Protein AF-A0AAW9ID72-F1 (afdb_monomer_lite)

Secondary structure (DSSP, 8-state):
-HHHHHTT---EE----HHHHHHHHHHHHHHHHH-TTSPPPPHHHHHHHHHHHHHHHHHHHHHHHHHHTT----EEE---EEEE-TT-GGGTS--EEEEEEE-HHHHHHHHHTT--EEE-TTS-EEEEEB-PPEEEETTHHHHHHHHHTT-EEE-SGGG-EEEEEETTEEEEPSB---HHHHHHHHHHHTT-S------SSSS-EETTTSTT-EE--S---

InterPro domains:
  IPR001048 Aspartate/glutamate/uridylate kinase [PF00696] (1-210)
  IPR003964 Carbamate kinase [PTHR30409] (1-221)
  IPR003964 Carbamate kinase [cd04235] (1-221)
  IPR036393 Acetylglutamate kinase-like superfamily [G3DSA:3.40.1160.10] (1-221)
  IPR036393 Acetylglutamate kinase-like superfamily [SSF53633] (1-220)

Structure (mmCIF, N/CA/C/O backbone):
data_AF-A0AAW9ID72-F1
#
_entry.id   AF-A0AAW9ID72-F1
#
loop_
_atom_site.group_PDB
_atom_site.id
_atom_site.type_symbol
_atom_site.label_atom_id
_atom_site.label_alt_id
_atom_site.label_comp_id
_atom_site.label_asym_id
_atom_site.label_entity_id
_atom_site.label_seq_id
_atom_site.pdbx_PDB_ins_code
_atom_site.Cartn_x
_atom_site.Cartn_y
_atom_site.Cartn_z
_atom_site.occupancy
_atom_site.B_iso_or_equiv
_atom_site.auth_seq_id
_atom_site.auth_comp_id
_atom_site.auth_asym_id
_atom_site.auth_atom_id
_atom_site.pdbx_PDB_model_num
ATOM 1 N N . ILE A 1 1 ? -7.903 12.119 9.548 1.00 94.38 1 ILE A N 1
ATOM 2 C CA . ILE A 1 1 ? -7.705 10.713 10.012 1.00 94.38 1 ILE A CA 1
ATOM 3 C C . ILE A 1 1 ? -7.928 10.639 11.510 1.00 94.38 1 ILE A C 1
ATOM 5 O O . ILE A 1 1 ? -8.805 9.894 11.915 1.00 94.38 1 ILE A O 1
ATOM 9 N N . VAL A 1 2 ? -7.190 11.413 12.317 1.00 97.69 2 VAL A N 1
ATOM 10 C CA . VAL A 1 2 ? -7.401 11.434 13.776 1.00 97.69 2 VAL A CA 1
ATOM 11 C C . VAL A 1 2 ? -8.816 11.877 14.155 1.00 97.69 2 VAL A C 1
ATOM 13 O O . VAL A 1 2 ? -9.357 11.335 15.104 1.00 97.69 2 VAL A O 1
ATOM 16 N N . ASP A 1 3 ? -9.466 12.722 13.350 1.00 98.00 3 ASP A N 1
ATOM 17 C CA . ASP A 1 3 ? -10.879 13.080 13.555 1.00 98.00 3 ASP A CA 1
ATOM 18 C C . ASP A 1 3 ? -11.805 11.845 13.553 1.00 98.00 3 ASP A C 1
ATOM 20 O O . ASP A 1 3 ? -12.634 11.704 14.440 1.00 98.00 3 ASP A O 1
ATOM 24 N N . LEU A 1 4 ? -11.599 10.881 12.642 1.00 97.44 4 LEU A N 1
ATOM 25 C CA . LEU A 1 4 ? -12.376 9.629 12.621 1.00 97.44 4 LEU A CA 1
ATOM 26 C C . LEU A 1 4 ? -12.131 8.785 13.879 1.00 97.44 4 LEU A C 1
ATOM 28 O O . LEU A 1 4 ? -13.034 8.130 14.389 1.00 97.44 4 LEU A O 1
ATOM 32 N N . ILE A 1 5 ? -10.893 8.791 14.374 1.00 97.38 5 ILE A N 1
ATOM 33 C CA . ILE A 1 5 ? -10.521 8.062 15.591 1.00 97.38 5 ILE A CA 1
ATOM 34 C C . ILE A 1 5 ? -11.180 8.715 16.814 1.00 97.38 5 ILE A C 1
ATOM 36 O O . ILE A 1 5 ? -11.659 8.011 17.700 1.00 97.38 5 ILE A O 1
ATOM 40 N N . GLU A 1 6 ? -11.222 10.046 16.854 1.00 97.31 6 GLU A N 1
ATOM 41 C CA . GLU A 1 6 ? -11.881 10.844 17.893 1.00 97.31 6 GLU A CA 1
ATOM 42 C C . GLU A 1 6 ? -13.408 10.659 17.883 1.00 97.31 6 GLU A C 1
ATOM 44 O O . GLU A 1 6 ? -14.026 10.591 18.943 1.00 97.31 6 GLU A O 1
ATOM 49 N N . GLU A 1 7 ? -14.004 10.467 16.703 1.00 97.50 7 GLU A N 1
ATOM 50 C CA . GLU A 1 7 ? -15.414 10.088 16.519 1.00 97.50 7 GLU A CA 1
ATOM 51 C C . GLU A 1 7 ? -15.725 8.635 16.939 1.00 97.50 7 GLU A C 1
ATOM 53 O O . GLU A 1 7 ? -16.890 8.237 16.980 1.00 97.50 7 GLU A O 1
ATOM 58 N N . GLY A 1 8 ? -14.707 7.851 17.314 1.00 96.50 8 GLY A N 1
ATOM 59 C CA . GLY A 1 8 ? -14.860 6.500 17.858 1.00 96.50 8 GLY A CA 1
ATOM 60 C C . GLY A 1 8 ? -14.733 5.373 16.834 1.00 96.50 8 GLY A C 1
ATOM 61 O O . GLY A 1 8 ? -15.075 4.237 17.154 1.00 96.50 8 GLY A O 1
ATOM 62 N N . HIS A 1 9 ? -14.238 5.651 15.626 1.00 97.69 9 HIS A N 1
ATOM 63 C CA . HIS A 1 9 ? -14.008 4.623 14.613 1.00 97.69 9 HIS A CA 1
ATOM 64 C C . HIS A 1 9 ? -12.686 3.873 14.827 1.00 97.69 9 HIS A C 1
ATOM 66 O O . HIS A 1 9 ? -11.660 4.457 15.201 1.00 97.69 9 HIS A O 1
ATOM 72 N N . ASP A 1 10 ? -12.690 2.579 14.506 1.00 97.19 10 ASP A N 1
ATOM 73 C CA . ASP A 1 10 ? -11.470 1.792 14.350 1.00 97.19 10 ASP A CA 1
ATOM 74 C C . ASP A 1 10 ? -10.918 1.976 12.936 1.00 97.19 10 ASP A C 1
ATOM 76 O O . ASP A 1 10 ? -11.620 1.827 11.936 1.00 97.19 10 ASP A O 1
ATOM 80 N N . VAL A 1 11 ? -9.646 2.368 12.850 1.00 97.44 11 VAL A N 1
ATOM 81 C CA . VAL A 1 11 ? -9.042 2.839 11.601 1.00 97.44 11 VAL A CA 1
ATOM 82 C C . VAL A 1 11 ? -7.829 1.991 11.244 1.00 97.44 11 VAL A C 1
ATOM 84 O O . VAL A 1 11 ? -6.832 1.956 11.970 1.00 97.44 11 VAL A O 1
ATOM 87 N N . VAL A 1 12 ? -7.897 1.373 10.064 1.00 98.44 12 VAL A N 1
ATOM 88 C CA . VAL A 1 12 ? -6.764 0.729 9.393 1.00 98.44 12 VAL A CA 1
ATOM 89 C C . VAL A 1 12 ? -6.376 1.552 8.177 1.00 98.44 12 VAL A C 1
ATOM 91 O O . VAL A 1 12 ? -7.212 1.924 7.356 1.00 98.44 12 VAL A O 1
ATOM 94 N N . ILE A 1 13 ? -5.089 1.851 8.061 1.00 98.56 13 ILE A N 1
ATOM 95 C CA . ILE A 1 13 ? -4.542 2.752 7.055 1.00 98.56 13 ILE A CA 1
ATOM 96 C C . ILE A 1 13 ? -3.684 1.938 6.100 1.00 98.56 13 ILE A C 1
ATOM 98 O O . ILE A 1 13 ? -2.813 1.176 6.505 1.00 98.56 13 ILE A O 1
ATOM 102 N N . SER A 1 14 ? -3.891 2.155 4.809 1.00 98.06 14 SER A N 1
ATOM 103 C CA . SER A 1 14 ? -2.972 1.711 3.764 1.00 98.06 14 SER A CA 1
ATOM 104 C C . SER A 1 14 ? -2.518 2.918 2.956 1.00 98.06 14 SER A C 1
ATOM 106 O O . SER A 1 14 ? -3.136 3.983 3.015 1.00 98.06 14 SER A O 1
ATOM 108 N N . HIS A 1 15 ? -1.421 2.786 2.218 1.00 97.94 15 HIS A N 1
ATOM 109 C CA . HIS A 1 15 ? -0.874 3.897 1.447 1.00 97.94 15 HIS A CA 1
ATOM 110 C C . HIS A 1 15 ? -0.255 3.422 0.132 1.00 97.94 15 HIS A C 1
ATOM 112 O O . HIS A 1 15 ? 0.125 2.263 -0.026 1.00 97.94 15 HIS A O 1
ATOM 118 N N . GLY A 1 16 ? -0.113 4.340 -0.825 1.00 95.25 16 GLY A N 1
ATOM 119 C CA . GLY A 1 16 ? 0.687 4.115 -2.030 1.00 95.25 16 GLY A CA 1
ATOM 120 C C . GLY A 1 16 ? 2.180 4.339 -1.776 1.00 95.25 16 GLY A C 1
ATOM 121 O O . GLY A 1 16 ? 2.567 4.903 -0.757 1.00 95.25 16 GLY A O 1
ATOM 122 N N . ASN A 1 17 ? 3.026 3.919 -2.714 1.00 95.25 17 ASN A N 1
ATOM 123 C CA . ASN A 1 17 ? 4.483 4.090 -2.624 1.00 95.25 17 ASN A CA 1
ATOM 124 C C . ASN A 1 17 ? 5.149 4.462 -3.963 1.00 95.25 17 ASN A C 1
ATOM 126 O O . ASN A 1 17 ? 6.365 4.376 -4.068 1.00 95.25 17 ASN A O 1
ATOM 130 N N . GLY A 1 18 ? 4.386 4.814 -5.006 1.00 89.12 18 GLY A N 1
ATOM 131 C CA . GLY A 1 18 ? 4.885 4.897 -6.390 1.00 89.12 18 GLY A CA 1
ATOM 132 C C . GLY A 1 18 ? 6.171 5.725 -6.577 1.00 89.12 18 GLY A C 1
ATOM 133 O O . GLY A 1 18 ? 7.128 5.212 -7.167 1.00 89.12 18 GLY A O 1
ATOM 134 N N . PRO A 1 19 ? 6.231 6.976 -6.081 1.00 89.25 19 PRO A N 1
ATOM 135 C CA . PRO A 1 19 ? 7.461 7.769 -6.094 1.00 89.25 19 PRO A CA 1
ATOM 136 C C . PRO A 1 19 ? 8.577 7.166 -5.226 1.00 89.25 19 PRO A C 1
ATOM 138 O O . PRO A 1 19 ? 9.713 7.039 -5.681 1.00 89.25 19 PRO A O 1
ATOM 141 N N . GLN A 1 20 ? 8.251 6.739 -4.002 1.00 93.56 20 GLN A N 1
ATOM 142 C CA . GLN A 1 20 ? 9.210 6.238 -3.014 1.00 93.56 20 GLN A CA 1
ATOM 143 C C . GLN A 1 20 ? 9.889 4.943 -3.472 1.00 93.56 20 GLN A C 1
ATOM 145 O O . GLN A 1 20 ? 11.112 4.836 -3.428 1.00 93.56 20 GLN A O 1
ATOM 150 N N . VAL A 1 21 ? 9.115 3.970 -3.962 1.00 92.69 21 VAL A N 1
ATOM 151 C CA . VAL A 1 21 ? 9.635 2.682 -4.439 1.00 92.69 21 VAL A CA 1
ATOM 152 C C . VAL A 1 21 ? 10.490 2.850 -5.687 1.00 92.69 21 VAL A C 1
ATOM 154 O O . VAL A 1 21 ? 11.506 2.177 -5.826 1.00 92.69 21 VAL A O 1
ATOM 157 N N . GLY A 1 22 ? 10.140 3.790 -6.569 1.00 89.31 22 GLY A N 1
ATOM 158 C CA . GLY A 1 22 ? 10.958 4.082 -7.741 1.00 89.31 22 GLY A CA 1
ATOM 159 C C . GLY A 1 22 ? 12.284 4.755 -7.388 1.00 89.31 22 GLY A C 1
ATOM 160 O O . GLY A 1 22 ? 13.305 4.396 -7.966 1.00 89.31 22 GLY A O 1
ATOM 161 N N . MET A 1 23 ? 12.294 5.667 -6.409 1.00 91.38 23 MET A N 1
ATOM 162 C CA . MET A 1 23 ? 13.532 6.248 -5.875 1.00 91.38 23 MET A CA 1
ATOM 163 C C . MET A 1 23 ? 14.432 5.170 -5.254 1.00 91.38 23 MET A C 1
ATOM 165 O O . MET A 1 23 ? 15.621 5.115 -5.565 1.00 91.38 23 MET A O 1
ATOM 169 N N . ILE A 1 24 ? 13.866 4.292 -4.417 1.00 94.44 24 ILE A N 1
ATOM 170 C CA . ILE A 1 24 ? 14.597 3.179 -3.793 1.00 94.44 24 ILE A CA 1
ATOM 171 C C . ILE A 1 24 ? 15.175 2.258 -4.868 1.00 94.44 24 ILE A C 1
ATOM 173 O O . ILE A 1 24 ? 16.364 1.952 -4.841 1.00 94.44 24 ILE A O 1
ATOM 177 N N . ASN A 1 25 ? 14.362 1.857 -5.847 1.00 90.69 25 ASN A N 1
ATOM 178 C CA . ASN A 1 25 ? 14.810 0.959 -6.901 1.00 90.69 25 ASN A CA 1
ATOM 179 C C . ASN A 1 25 ? 15.928 1.582 -7.752 1.00 90.69 25 ASN A C 1
ATOM 181 O O . ASN A 1 25 ? 16.934 0.924 -7.998 1.00 90.69 25 ASN A O 1
ATOM 185 N N . LEU A 1 26 ? 15.821 2.867 -8.107 1.00 87.56 26 LEU A N 1
ATOM 186 C CA . LEU A 1 26 ? 16.882 3.579 -8.825 1.00 87.56 26 LEU A CA 1
ATOM 187 C C . LEU A 1 26 ? 18.195 3.620 -8.025 1.00 87.56 26 LEU A C 1
ATOM 189 O O . LEU A 1 26 ? 19.269 3.409 -8.590 1.00 87.56 26 LEU A O 1
ATOM 193 N N . ALA A 1 27 ? 18.119 3.867 -6.714 1.00 91.88 27 ALA A N 1
ATOM 194 C CA . ALA A 1 27 ? 19.290 3.884 -5.842 1.00 91.88 27 ALA A CA 1
ATOM 195 C C . ALA A 1 27 ? 19.960 2.501 -5.745 1.00 91.88 27 ALA A C 1
ATOM 197 O O . ALA A 1 27 ? 21.186 2.403 -5.833 1.00 91.88 27 ALA A O 1
ATOM 198 N N . MET A 1 28 ? 19.172 1.428 -5.628 1.00 91.94 28 MET A N 1
ATOM 199 C CA . MET A 1 28 ? 19.691 0.054 -5.588 1.00 91.94 28 MET A CA 1
ATOM 200 C C . MET A 1 28 ? 20.301 -0.374 -6.930 1.00 91.94 28 MET A C 1
ATOM 202 O O . MET A 1 28 ? 21.369 -0.993 -6.965 1.00 91.94 28 MET A O 1
ATOM 206 N N . ASP A 1 29 ? 19.692 0.023 -8.047 1.00 86.06 29 ASP A N 1
ATOM 207 C CA . ASP A 1 29 ? 20.243 -0.209 -9.383 1.00 86.06 29 ASP A CA 1
ATOM 208 C C . ASP A 1 29 ? 21.575 0.538 -9.582 1.00 86.06 29 ASP A C 1
ATOM 210 O O . ASP A 1 29 ? 22.517 0.002 -10.167 1.00 86.06 29 ASP A O 1
ATOM 214 N N . ALA A 1 30 ? 21.695 1.771 -9.080 1.00 87.81 30 ALA A N 1
ATOM 215 C CA . ALA A 1 30 ? 22.943 2.533 -9.135 1.00 87.81 30 ALA A CA 1
ATOM 216 C C . ALA A 1 30 ? 24.049 1.904 -8.265 1.00 87.81 30 ALA A C 1
ATOM 218 O O . ALA A 1 30 ? 25.206 1.812 -8.691 1.00 87.81 30 ALA A O 1
ATOM 219 N N . LEU A 1 31 ? 23.700 1.411 -7.072 1.00 90.75 31 LEU A N 1
ATOM 220 C CA . LEU A 1 31 ? 24.637 0.731 -6.175 1.00 90.75 31 LEU A CA 1
ATOM 221 C C . LEU A 1 31 ? 25.218 -0.533 -6.821 1.00 90.75 31 LEU A C 1
ATOM 223 O O . LEU A 1 31 ? 26.430 -0.731 -6.826 1.00 90.75 31 LEU A O 1
ATOM 227 N N . THR A 1 32 ? 24.371 -1.368 -7.414 1.00 87.62 32 THR A N 1
ATOM 228 C CA . THR A 1 32 ? 24.794 -2.645 -8.015 1.00 87.62 32 THR A CA 1
ATOM 229 C C . THR A 1 32 ? 25.613 -2.457 -9.293 1.00 87.62 32 THR A C 1
ATOM 231 O O . THR A 1 32 ? 26.541 -3.223 -9.553 1.00 87.62 32 THR A O 1
ATOM 234 N N . LYS A 1 33 ? 25.350 -1.387 -10.056 1.00 84.19 33 LYS A N 1
ATOM 235 C CA . LYS A 1 33 ? 26.175 -0.985 -11.210 1.00 84.19 33 LYS A CA 1
ATOM 236 C C . LYS A 1 33 ? 27.546 -0.447 -10.807 1.00 84.19 33 LYS A C 1
ATOM 238 O O . LYS A 1 33 ? 28.519 -0.689 -11.512 1.00 84.19 33 LYS A O 1
ATOM 243 N N . SER A 1 34 ? 27.624 0.293 -9.702 1.00 90.19 34 SER A N 1
ATOM 244 C CA . SER A 1 34 ? 28.879 0.893 -9.221 1.00 90.19 34 SER A CA 1
ATOM 245 C C . SER A 1 34 ? 29.730 -0.061 -8.380 1.00 90.19 34 SER A C 1
ATOM 247 O O . SER A 1 34 ? 30.937 0.142 -8.262 1.00 90.19 34 SER A O 1
ATOM 249 N N . ASN A 1 35 ? 29.132 -1.108 -7.806 1.00 91.25 35 ASN A N 1
ATOM 250 C CA . ASN A 1 35 ? 29.834 -2.074 -6.976 1.00 91.25 35 ASN A CA 1
ATOM 251 C C . ASN A 1 35 ? 29.309 -3.502 -7.186 1.00 91.25 35 ASN A C 1
ATOM 253 O O . ASN A 1 35 ? 28.333 -3.930 -6.569 1.00 91.25 35 ASN A O 1
ATOM 257 N N . HIS A 1 36 ? 30.045 -4.271 -7.992 1.00 87.94 36 HIS A N 1
ATOM 258 C CA . HIS A 1 36 ? 29.723 -5.655 -8.363 1.00 87.94 36 HIS A CA 1
ATOM 259 C C . HIS A 1 36 ? 29.718 -6.661 -7.200 1.00 87.94 36 HIS A C 1
ATOM 261 O O . HIS A 1 36 ? 29.374 -7.823 -7.403 1.00 87.94 36 HIS A O 1
ATOM 267 N N . LYS A 1 37 ? 30.093 -6.250 -5.980 1.00 94.38 37 LYS A N 1
ATOM 268 C CA . LYS A 1 37 ? 29.921 -7.081 -4.780 1.00 94.38 37 LYS A CA 1
ATOM 269 C C . LYS A 1 37 ? 28.442 -7.273 -4.424 1.00 94.38 37 LYS A C 1
ATOM 271 O O . LYS A 1 37 ? 28.098 -8.270 -3.793 1.00 94.38 37 LYS A O 1
ATOM 276 N N . TYR A 1 38 ? 27.582 -6.322 -4.784 1.00 90.44 38 TYR A N 1
ATOM 277 C CA . TYR A 1 38 ? 26.157 -6.373 -4.476 1.00 90.44 38 TYR A CA 1
ATOM 278 C C . TYR A 1 38 ? 25.363 -6.975 -5.636 1.00 90.44 38 TYR A C 1
ATOM 280 O O . TYR A 1 38 ? 25.608 -6.671 -6.801 1.00 90.44 38 TYR A O 1
ATOM 288 N N . SER A 1 39 ? 24.393 -7.826 -5.301 1.00 88.50 39 SER A N 1
ATOM 289 C CA . SER A 1 39 ? 23.428 -8.370 -6.263 1.00 88.50 39 SER A CA 1
ATOM 290 C C . SER A 1 39 ? 22.253 -7.413 -6.458 1.00 88.50 39 SER A C 1
ATOM 292 O O . SER A 1 39 ? 21.973 -6.596 -5.582 1.00 88.50 39 SER A O 1
ATOM 294 N N . SER A 1 40 ? 21.565 -7.526 -7.599 1.00 86.19 40 SER A N 1
ATOM 295 C CA . SER A 1 40 ? 20.333 -6.772 -7.868 1.00 86.19 40 SER A CA 1
ATOM 296 C C . SER A 1 40 ? 19.303 -7.005 -6.762 1.00 86.19 40 SER A C 1
ATOM 298 O O . SER A 1 40 ? 19.053 -8.149 -6.379 1.00 86.19 40 SER A O 1
ATOM 300 N N . ILE A 1 41 ? 18.730 -5.914 -6.254 1.00 90.62 41 ILE A N 1
ATOM 301 C CA . ILE A 1 41 ? 17.686 -5.950 -5.232 1.00 90.62 41 ILE A CA 1
ATOM 302 C C . ILE A 1 41 ? 16.331 -6.074 -5.937 1.00 90.62 41 ILE A C 1
ATOM 304 O O . ILE A 1 41 ? 15.994 -5.211 -6.754 1.00 90.62 41 ILE A O 1
ATOM 308 N N . PRO A 1 42 ? 15.541 -7.122 -5.655 1.00 90.38 42 PRO A N 1
ATOM 309 C CA . PRO A 1 42 ? 14.262 -7.328 -6.315 1.00 90.38 42 PRO A CA 1
ATOM 310 C C . PRO A 1 42 ? 13.251 -6.238 -5.940 1.00 90.38 42 PRO A C 1
ATOM 312 O O . PRO A 1 42 ? 13.301 -5.635 -4.864 1.00 90.38 42 PRO A O 1
ATOM 315 N N . MET A 1 43 ? 12.267 -6.021 -6.817 1.00 90.94 43 MET A N 1
ATOM 316 C CA . MET A 1 43 ? 11.223 -5.015 -6.590 1.00 90.94 43 MET A CA 1
ATOM 317 C C . MET A 1 43 ? 10.433 -5.274 -5.297 1.00 90.94 43 MET A C 1
ATOM 319 O O . MET A 1 43 ? 10.093 -4.327 -4.596 1.00 90.94 43 MET A O 1
ATOM 323 N N . SER A 1 44 ? 10.207 -6.537 -4.922 1.00 94.19 44 SER A N 1
ATOM 324 C CA . SER A 1 44 ? 9.550 -6.902 -3.658 1.00 94.19 44 SER A CA 1
ATOM 325 C C . SER A 1 44 ? 10.285 -6.362 -2.425 1.00 94.19 44 SER A C 1
ATOM 327 O O . SER A 1 44 ? 9.648 -5.883 -1.489 1.00 94.19 44 SER A O 1
ATOM 329 N N . GLU A 1 45 ? 11.619 -6.378 -2.427 1.00 95.62 45 GLU A N 1
ATOM 330 C CA . GLU A 1 45 ? 12.420 -5.804 -1.339 1.00 95.62 45 GLU A CA 1
ATOM 331 C C . GLU A 1 45 ? 12.366 -4.273 -1.353 1.00 95.62 45 GLU A C 1
ATOM 333 O O . GLU A 1 45 ? 12.261 -3.653 -0.297 1.00 95.62 45 GLU A O 1
ATOM 338 N N . CYS A 1 46 ? 12.339 -3.650 -2.535 1.00 95.56 46 CYS A N 1
ATOM 339 C CA . CYS A 1 46 ? 12.125 -2.205 -2.650 1.00 95.56 46 CYS A CA 1
ATOM 340 C C . CYS A 1 46 ? 10.754 -1.795 -2.078 1.00 95.56 46 CYS A C 1
ATOM 342 O O . CYS A 1 46 ? 10.644 -0.775 -1.393 1.00 95.56 46 CYS A O 1
ATOM 344 N N . VAL A 1 47 ? 9.710 -2.602 -2.313 1.00 96.88 47 VAL A N 1
ATOM 345 C CA . VAL A 1 47 ? 8.387 -2.409 -1.702 1.00 96.88 47 VAL A CA 1
ATOM 346 C C . VAL A 1 47 ? 8.484 -2.536 -0.181 1.00 96.88 47 VAL A C 1
ATOM 348 O O . VAL A 1 47 ? 8.008 -1.638 0.512 1.00 96.88 47 VAL A O 1
ATOM 351 N N . ALA A 1 48 ? 9.163 -3.561 0.342 1.00 98.12 48 ALA A N 1
ATOM 352 C CA . ALA A 1 48 ? 9.364 -3.737 1.783 1.00 98.12 48 ALA A CA 1
ATOM 353 C C . ALA A 1 48 ? 10.054 -2.523 2.430 1.00 98.12 48 ALA A C 1
ATOM 355 O O . ALA A 1 48 ? 9.581 -1.994 3.435 1.00 98.12 48 ALA A O 1
ATOM 356 N N . MET A 1 49 ? 11.121 -2.011 1.809 1.00 98.06 49 MET A N 1
ATOM 357 C CA . MET A 1 49 ? 11.805 -0.794 2.259 1.00 98.06 49 MET A CA 1
ATOM 358 C C . MET A 1 49 ? 10.864 0.418 2.255 1.00 98.06 49 MET A C 1
ATOM 360 O O . MET A 1 49 ? 10.861 1.207 3.199 1.00 98.06 49 MET A O 1
ATOM 364 N N . SER A 1 50 ? 10.029 0.556 1.220 1.00 97.81 50 SER A N 1
ATOM 365 C CA . SER A 1 50 ? 9.080 1.669 1.118 1.00 97.81 50 SER A CA 1
ATOM 366 C C . SER A 1 50 ? 7.958 1.620 2.164 1.00 97.81 50 SER A C 1
ATOM 368 O O . SER A 1 50 ? 7.447 2.676 2.535 1.00 97.81 50 SER A O 1
ATOM 370 N N . GLN A 1 51 ? 7.601 0.431 2.668 1.00 98.56 51 GLN A N 1
ATOM 371 C CA . GLN A 1 51 ? 6.668 0.293 3.793 1.00 98.56 51 GLN A CA 1
ATOM 372 C C . GLN A 1 51 ? 7.276 0.845 5.077 1.00 98.56 51 GLN A C 1
ATOM 374 O O . GLN A 1 51 ? 6.623 1.612 5.772 1.00 98.56 51 GLN A O 1
ATOM 379 N N . GLY A 1 52 ? 8.539 0.511 5.360 1.00 98.38 52 GLY A N 1
ATOM 380 C CA . GLY A 1 52 ? 9.255 1.074 6.504 1.00 98.38 52 GLY A CA 1
ATOM 381 C C . GLY A 1 52 ? 9.412 2.590 6.396 1.00 98.38 52 GLY A C 1
ATOM 382 O O . GLY A 1 52 ? 9.180 3.298 7.368 1.00 98.38 52 GLY A O 1
ATOM 383 N N . TYR A 1 53 ? 9.740 3.089 5.201 1.00 97.25 53 TYR A N 1
ATOM 384 C CA . TYR A 1 53 ? 9.877 4.522 4.943 1.00 97.25 53 TYR A CA 1
ATOM 385 C C . TYR A 1 53 ? 8.562 5.282 5.188 1.00 97.25 53 TYR A C 1
ATOM 387 O O . TYR A 1 53 ? 8.490 6.113 6.088 1.00 97.25 53 TYR A O 1
ATOM 395 N N . VAL A 1 54 ? 7.512 5.000 4.415 1.00 98.12 54 VAL A N 1
ATOM 396 C CA . VAL A 1 54 ? 6.259 5.767 4.516 1.00 98.12 54 VA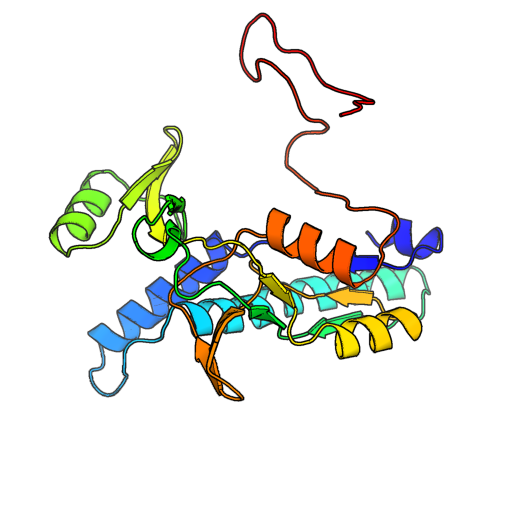L A CA 1
ATOM 397 C C . VAL A 1 54 ? 5.518 5.452 5.816 1.00 98.12 54 VAL A C 1
ATOM 399 O O . VAL A 1 54 ? 4.912 6.338 6.413 1.00 98.12 54 VAL A O 1
ATOM 402 N N . GLY A 1 55 ? 5.585 4.204 6.279 1.00 98.44 55 GLY A N 1
ATOM 403 C CA . GLY A 1 55 ? 4.986 3.792 7.541 1.00 98.44 55 GLY A CA 1
ATOM 404 C C . GLY A 1 55 ? 5.591 4.516 8.738 1.00 98.44 55 GLY A C 1
ATOM 405 O O . GLY A 1 55 ? 4.842 4.957 9.600 1.00 98.44 55 GLY A O 1
ATOM 406 N N . TYR A 1 56 ? 6.910 4.741 8.763 1.00 98.38 56 TYR A N 1
ATOM 407 C CA . TYR A 1 56 ? 7.555 5.563 9.792 1.00 98.38 56 TYR A CA 1
ATOM 408 C C . TYR A 1 56 ? 6.994 6.993 9.829 1.00 98.38 56 TYR A C 1
ATOM 410 O O . TYR A 1 56 ? 6.590 7.458 10.897 1.00 98.38 56 TYR A O 1
ATOM 418 N N . ASP A 1 57 ? 6.916 7.663 8.675 1.00 98.12 57 ASP A N 1
ATOM 419 C CA . ASP A 1 57 ? 6.415 9.041 8.592 1.00 98.12 57 ASP A CA 1
ATOM 420 C C . ASP A 1 57 ? 4.951 9.130 9.053 1.00 98.12 57 ASP A C 1
ATOM 422 O O . ASP A 1 57 ? 4.599 9.980 9.874 1.00 98.12 57 ASP A O 1
ATOM 426 N N . LEU A 1 58 ? 4.101 8.211 8.578 1.00 98.25 58 LEU A N 1
ATOM 427 C CA . LEU A 1 58 ? 2.690 8.148 8.967 1.00 98.25 58 LEU A CA 1
ATOM 428 C C . LEU A 1 58 ? 2.518 7.823 10.452 1.00 98.25 58 LEU A C 1
ATOM 430 O O . LEU A 1 58 ? 1.723 8.469 11.132 1.00 98.25 58 LEU A O 1
ATOM 434 N N . GLN A 1 59 ? 3.259 6.841 10.964 1.00 97.81 59 GLN A N 1
ATOM 435 C CA . GLN A 1 59 ? 3.181 6.421 12.360 1.00 97.81 59 GLN A CA 1
ATOM 436 C C . GLN A 1 59 ? 3.568 7.560 13.304 1.00 97.81 59 GLN A C 1
ATOM 438 O O . GLN A 1 59 ? 2.888 7.772 14.308 1.00 97.81 59 GLN A O 1
ATOM 443 N N . ASN A 1 60 ? 4.617 8.316 12.973 1.00 98.12 60 ASN A N 1
ATOM 444 C CA . ASN A 1 60 ? 5.024 9.483 13.748 1.00 98.12 60 ASN A CA 1
ATOM 445 C C . ASN A 1 60 ? 3.962 10.580 13.731 1.00 98.12 60 ASN A C 1
ATOM 447 O O . ASN A 1 60 ? 3.549 11.028 14.797 1.00 98.12 60 ASN A O 1
ATOM 451 N N . ALA A 1 61 ? 3.492 10.971 12.543 1.00 98.38 61 ALA A N 1
ATOM 452 C CA . ALA A 1 61 ? 2.518 12.049 12.398 1.00 98.38 61 ALA A CA 1
ATOM 453 C C . ALA A 1 61 ? 1.193 11.731 13.110 1.00 98.38 61 ALA A C 1
ATOM 455 O O . ALA A 1 61 ? 0.631 12.578 13.800 1.00 98.38 61 ALA A O 1
ATOM 456 N N . LEU A 1 62 ? 0.705 10.492 12.992 1.00 98.31 62 LEU A N 1
ATOM 457 C CA . LEU A 1 62 ? -0.514 10.060 13.677 1.00 98.31 62 LEU A CA 1
ATOM 458 C C . LEU A 1 62 ? -0.330 10.021 15.189 1.00 98.31 62 LEU A C 1
ATOM 460 O O . LEU A 1 62 ? -1.219 10.451 15.914 1.00 98.31 62 LEU A O 1
ATOM 464 N N . ARG A 1 63 ? 0.810 9.520 15.676 1.00 97.50 63 ARG A N 1
ATOM 465 C CA . ARG A 1 63 ? 1.084 9.475 17.115 1.00 97.50 63 ARG A CA 1
ATOM 466 C C . ARG A 1 63 ? 1.173 10.878 17.710 1.00 97.50 63 ARG A C 1
ATOM 468 O O . ARG A 1 63 ? 0.627 11.097 18.785 1.00 97.50 63 ARG A O 1
ATOM 475 N N . GLU A 1 64 ? 1.847 11.805 17.034 1.00 98.25 64 GLU A N 1
ATOM 476 C CA . GLU A 1 64 ? 1.936 13.203 17.465 1.00 98.25 64 GLU A CA 1
ATOM 477 C C . GLU A 1 64 ? 0.546 13.837 17.575 1.00 98.25 64 GLU A C 1
ATOM 479 O O . GLU A 1 64 ? 0.215 14.411 18.612 1.00 98.25 64 GLU A O 1
ATOM 484 N N . GLU A 1 65 ? -0.296 13.655 16.557 1.00 98.50 65 GLU A N 1
ATOM 485 C CA . GLU A 1 65 ? -1.642 14.227 16.534 1.00 98.50 65 GLU A CA 1
ATOM 486 C C . GLU A 1 65 ? -2.609 13.552 17.524 1.00 98.50 65 GLU A C 1
ATOM 488 O O . GLU A 1 65 ? -3.455 14.211 18.118 1.00 98.50 65 GLU A O 1
ATOM 493 N N . LEU A 1 66 ? -2.477 12.246 17.772 1.00 98.38 66 LEU A N 1
ATOM 494 C CA . LEU A 1 66 ? -3.241 11.572 18.830 1.00 98.38 66 LEU A CA 1
ATOM 495 C C . LEU A 1 66 ? -2.875 12.130 20.212 1.00 98.38 66 LEU A C 1
ATOM 497 O O . LEU A 1 66 ? -3.756 12.444 21.014 1.00 98.38 66 LEU A O 1
ATOM 501 N N . LEU A 1 67 ? -1.578 12.312 20.478 1.00 97.88 67 LEU A N 1
ATOM 502 C CA . LEU A 1 67 ? -1.099 12.860 21.746 1.00 97.88 67 LEU A CA 1
ATOM 503 C C . LEU A 1 67 ? -1.488 14.332 21.930 1.00 97.88 67 LEU A C 1
ATOM 505 O O . LEU A 1 67 ? -1.855 14.712 23.042 1.00 97.88 67 LEU A O 1
ATOM 509 N N . SER A 1 68 ? -1.462 15.149 20.870 1.00 98.19 68 SER A N 1
ATOM 510 C CA . SER A 1 68 ? -1.870 16.563 20.927 1.00 98.19 68 SER A CA 1
ATOM 511 C C . SER A 1 68 ? -3.339 16.729 21.346 1.00 98.19 68 SER A C 1
ATOM 513 O O . SER A 1 68 ? -3.691 17.715 21.998 1.00 98.19 68 SER A O 1
ATOM 515 N N . ARG A 1 69 ? -4.174 15.723 21.054 1.00 98.00 69 ARG A N 1
ATOM 516 C CA . ARG A 1 69 ? -5.592 15.645 21.434 1.00 98.00 69 ARG A CA 1
ATOM 517 C C . ARG A 1 69 ? -5.862 14.849 22.715 1.00 98.00 69 ARG A C 1
ATOM 519 O O . ARG A 1 69 ? -7.017 14.663 23.080 1.00 98.00 69 ARG A O 1
ATOM 526 N N . ASN A 1 70 ? -4.826 14.415 23.436 1.00 97.88 70 ASN A N 1
ATOM 527 C CA . ASN A 1 70 ? -4.932 13.558 24.628 1.00 97.88 70 ASN A CA 1
ATOM 528 C C . ASN A 1 70 ? -5.626 12.203 24.368 1.00 97.88 70 ASN A C 1
ATOM 530 O O . ASN A 1 70 ? -6.274 11.654 25.260 1.00 97.88 70 ASN A O 1
ATOM 534 N N . ILE A 1 71 ? -5.485 11.653 23.160 1.00 97.88 71 ILE A N 1
ATOM 535 C CA . ILE A 1 71 ? -5.996 10.330 22.794 1.00 97.88 71 ILE A CA 1
ATOM 536 C C . ILE A 1 71 ? -4.882 9.296 23.003 1.00 97.88 71 ILE A C 1
ATOM 538 O O . ILE A 1 71 ? -3.890 9.272 22.274 1.00 97.88 71 ILE A O 1
ATOM 542 N N . ASP A 1 72 ? -5.054 8.412 23.988 1.00 95.19 72 ASP A N 1
ATOM 543 C CA . ASP A 1 72 ? -4.105 7.330 24.285 1.00 95.19 72 ASP A CA 1
ATOM 544 C C . ASP A 1 72 ? -4.395 6.083 23.432 1.00 95.19 72 ASP A C 1
ATOM 546 O O . ASP A 1 72 ? -4.985 5.102 23.888 1.00 95.19 72 ASP A O 1
ATOM 550 N N . LYS A 1 73 ? -4.016 6.143 22.150 1.00 96.06 73 LYS A N 1
ATOM 551 C CA . LYS A 1 73 ? -4.019 4.995 21.230 1.00 96.06 73 LYS A CA 1
ATOM 552 C C . LYS A 1 73 ? -2.625 4.771 20.648 1.00 96.06 73 LYS A C 1
ATOM 554 O O . LYS A 1 73 ? -1.913 5.707 20.283 1.00 96.06 73 LYS A O 1
ATOM 559 N N . SER A 1 74 ? -2.234 3.503 20.531 1.00 96.44 74 SER A N 1
ATOM 560 C CA . SER A 1 74 ? -0.986 3.124 19.860 1.00 96.44 74 SER A CA 1
ATOM 561 C C . SER A 1 74 ? -1.171 3.061 18.345 1.00 96.44 74 SER A C 1
ATOM 563 O O . SER A 1 74 ? -2.248 2.716 17.859 1.00 96.44 74 SER A O 1
ATOM 565 N N . VAL A 1 75 ? -0.103 3.382 17.610 1.00 98.31 75 VAL A N 1
ATOM 566 C CA . VAL A 1 75 ? -0.042 3.299 16.146 1.00 98.31 75 VAL A CA 1
ATOM 567 C C . VAL A 1 75 ? 1.063 2.320 15.771 1.00 98.31 75 VAL A C 1
ATOM 569 O O . VAL A 1 75 ? 2.191 2.476 16.247 1.00 98.31 75 VAL A O 1
ATOM 572 N N . ALA A 1 76 ? 0.756 1.334 14.931 1.00 98.00 76 ALA A N 1
ATOM 573 C CA . ALA A 1 76 ? 1.702 0.302 14.520 1.00 98.00 76 ALA A CA 1
ATOM 574 C C . ALA A 1 76 ? 1.729 0.129 12.999 1.00 98.00 76 ALA A C 1
ATOM 576 O O . ALA A 1 76 ? 0.699 -0.096 12.367 1.00 98.00 76 ALA A O 1
ATOM 577 N N . THR A 1 77 ? 2.925 0.182 12.418 1.00 98.62 77 THR A N 1
ATOM 578 C CA . THR A 1 77 ? 3.172 -0.187 11.021 1.00 98.62 77 THR A CA 1
ATOM 579 C C . THR A 1 77 ? 3.539 -1.658 10.925 1.00 98.62 77 THR A C 1
ATOM 581 O O . THR A 1 77 ? 4.502 -2.106 11.547 1.00 98.62 77 THR A O 1
ATOM 584 N N . ILE A 1 78 ? 2.810 -2.398 10.094 1.00 98.38 78 ILE A N 1
ATOM 585 C CA . ILE A 1 78 ? 3.034 -3.820 9.850 1.00 98.38 78 ILE A CA 1
ATOM 586 C C . ILE A 1 78 ? 3.645 -4.002 8.467 1.00 98.38 78 ILE A C 1
ATOM 588 O O . ILE A 1 78 ? 3.038 -3.656 7.449 1.00 98.38 78 ILE A O 1
ATOM 592 N N . ILE A 1 79 ? 4.845 -4.588 8.426 1.00 98.44 79 ILE A N 1
ATOM 593 C CA . ILE A 1 79 ? 5.398 -5.098 7.172 1.00 98.44 79 ILE A CA 1
ATOM 594 C C . ILE A 1 79 ? 4.431 -6.162 6.660 1.00 98.44 79 ILE A C 1
ATOM 596 O O . ILE A 1 79 ? 4.203 -7.163 7.331 1.00 98.44 79 ILE A O 1
ATOM 600 N N . THR A 1 80 ? 3.842 -5.909 5.496 1.00 98.75 80 THR A N 1
ATOM 601 C CA . THR A 1 80 ? 2.729 -6.700 4.974 1.00 98.75 80 THR A CA 1
ATOM 602 C C . THR A 1 80 ? 3.095 -7.333 3.641 1.00 98.75 80 THR A C 1
ATOM 604 O O . THR A 1 80 ? 3.440 -6.625 2.686 1.00 98.75 80 THR A O 1
ATOM 607 N N . GLN A 1 81 ? 2.964 -8.652 3.566 1.00 98.69 81 GLN A N 1
ATOM 608 C CA . GLN A 1 81 ? 3.031 -9.458 2.358 1.00 98.69 81 GLN A CA 1
ATOM 609 C C . GLN A 1 81 ? 1.622 -9.730 1.831 1.00 98.69 81 GLN A C 1
ATOM 611 O O . GLN A 1 81 ? 0.671 -9.943 2.583 1.00 98.69 81 GLN A O 1
ATOM 616 N N . VAL A 1 82 ? 1.492 -9.740 0.509 1.00 98.56 82 VAL A N 1
ATOM 617 C CA . VAL A 1 82 ? 0.219 -9.956 -0.175 1.00 98.56 82 VAL A CA 1
ATOM 618 C C . VAL A 1 82 ? 0.401 -11.041 -1.218 1.00 98.56 82 VAL A C 1
ATOM 620 O O . VAL A 1 82 ? 1.259 -10.945 -2.099 1.00 98.56 82 VAL A O 1
ATOM 623 N N . GLU A 1 83 ? -0.400 -12.094 -1.090 1.00 98.06 83 GLU A N 1
ATOM 624 C CA . GLU A 1 83 ? -0.374 -13.222 -2.008 1.00 98.06 83 GLU A CA 1
ATOM 625 C C . GLU A 1 83 ? -0.907 -12.791 -3.376 1.00 98.06 83 GLU A C 1
ATOM 627 O O . GLU A 1 83 ? -1.950 -12.143 -3.479 1.00 98.06 83 GLU A O 1
ATOM 632 N N . VAL A 1 84 ? -0.204 -13.176 -4.438 1.00 97.38 84 VAL A N 1
ATOM 633 C CA . VAL A 1 84 ? -0.605 -12.939 -5.830 1.00 97.38 84 VAL A CA 1
ATOM 634 C C . VAL A 1 84 ? -0.602 -14.246 -6.615 1.00 97.38 84 VAL A C 1
ATOM 636 O O . VAL A 1 84 ? 0.081 -15.208 -6.253 1.00 97.38 84 VAL A O 1
ATOM 639 N N . ASP A 1 85 ? -1.375 -14.308 -7.704 1.00 94.62 85 ASP A N 1
ATOM 640 C 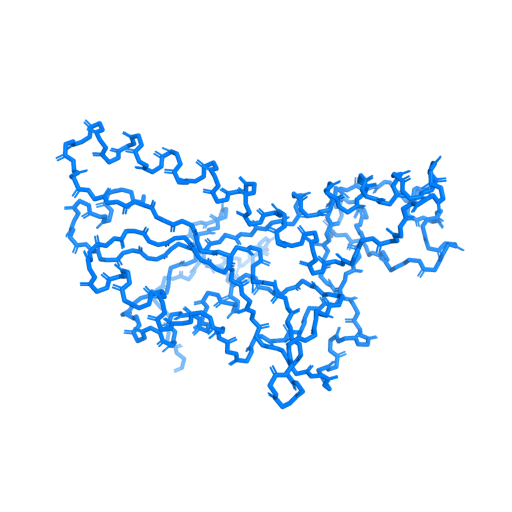CA . ASP A 1 85 ? -1.379 -15.504 -8.547 1.00 94.62 85 ASP A CA 1
ATOM 641 C C . ASP A 1 85 ? -0.097 -15.573 -9.375 1.00 94.62 85 ASP A C 1
ATOM 643 O O . ASP A 1 85 ? 0.217 -14.650 -10.125 1.00 94.62 85 ASP A O 1
ATOM 647 N N . LYS A 1 86 ? 0.621 -16.696 -9.292 1.00 90.38 86 LYS A N 1
ATOM 648 C CA . LYS A 1 86 ? 1.802 -16.940 -10.130 1.00 90.38 86 LYS A CA 1
ATOM 649 C C . LYS A 1 86 ? 1.486 -16.993 -11.628 1.00 90.38 86 LYS A C 1
ATOM 651 O O . LYS A 1 86 ? 2.395 -16.870 -12.438 1.00 90.38 86 LYS A O 1
ATOM 656 N N . ASN A 1 87 ? 0.219 -17.210 -11.985 1.00 91.81 87 ASN A N 1
ATOM 657 C CA . ASN A 1 87 ? -0.270 -17.240 -13.360 1.00 91.81 87 ASN A CA 1
ATOM 658 C C . ASN A 1 87 ? -1.058 -15.966 -13.725 1.00 91.81 87 ASN A C 1
ATOM 660 O O . ASN A 1 87 ? -1.813 -15.974 -14.701 1.00 91.81 87 ASN A O 1
ATOM 664 N N . ASP A 1 88 ? -0.963 -14.893 -12.929 1.00 91.81 88 ASP A N 1
ATOM 665 C CA . ASP A 1 88 ? -1.620 -13.629 -13.259 1.00 91.81 88 ASP A CA 1
ATOM 666 C C . ASP A 1 88 ? -1.029 -13.058 -14.557 1.00 91.81 88 ASP A C 1
ATOM 668 O O . ASP A 1 88 ? 0.173 -12.820 -14.665 1.00 91.81 88 ASP A O 1
ATOM 672 N N . LYS A 1 89 ? -1.891 -12.793 -15.543 1.00 91.06 89 LYS A N 1
ATOM 673 C CA . LYS A 1 89 ? -1.499 -12.241 -16.849 1.00 91.06 89 LYS A CA 1
ATOM 674 C C . LYS A 1 89 ? -0.803 -10.882 -16.740 1.00 91.06 89 LYS A C 1
ATOM 676 O O . LYS A 1 89 ? -0.074 -10.501 -17.650 1.00 91.06 89 LYS A O 1
ATOM 681 N N . ALA A 1 90 ? -1.026 -10.138 -15.657 1.00 90.81 90 ALA A N 1
ATOM 682 C CA . ALA A 1 90 ? -0.349 -8.870 -15.410 1.00 90.81 90 ALA A CA 1
ATOM 683 C C . ALA A 1 90 ? 1.158 -9.034 -15.145 1.00 90.81 90 ALA A C 1
ATOM 685 O O . ALA A 1 90 ? 1.888 -8.048 -15.241 1.00 90.81 90 ALA A O 1
ATOM 686 N N . LEU A 1 91 ? 1.633 -10.248 -14.830 1.00 86.75 91 LEU A N 1
ATOM 687 C CA . LEU A 1 91 ? 3.064 -10.550 -14.718 1.00 86.75 91 LEU A CA 1
ATOM 688 C C . LEU A 1 91 ? 3.770 -10.469 -16.077 1.00 86.75 91 LEU A C 1
ATOM 690 O O . LEU A 1 91 ? 4.897 -9.983 -16.142 1.00 86.75 91 LEU A O 1
ATOM 694 N N . ASP A 1 92 ? 3.079 -10.856 -17.151 1.00 86.94 92 ASP A N 1
ATOM 695 C CA . ASP A 1 92 ? 3.604 -10.823 -18.521 1.00 86.94 92 ASP A CA 1
ATOM 696 C C . ASP A 1 92 ? 3.325 -9.491 -19.241 1.00 86.94 92 ASP A C 1
ATOM 698 O O . ASP A 1 92 ? 3.887 -9.230 -20.304 1.00 86.94 92 ASP A O 1
ATOM 702 N N . ASN A 1 93 ? 2.464 -8.633 -18.680 1.00 88.31 93 ASN A N 1
ATOM 703 C CA . ASN A 1 93 ? 2.095 -7.339 -19.258 1.00 88.31 93 ASN A CA 1
ATOM 704 C C . ASN A 1 93 ? 2.199 -6.198 -18.224 1.00 88.31 93 ASN A C 1
ATOM 706 O O . ASN A 1 93 ? 1.191 -5.821 -17.616 1.00 88.31 93 ASN A O 1
ATOM 710 N N . PRO A 1 94 ? 3.406 -5.643 -18.007 1.00 87.69 94 PRO A N 1
ATOM 711 C CA . PRO A 1 94 ? 3.642 -4.532 -17.089 1.00 87.69 94 PRO A CA 1
ATOM 712 C C . PRO A 1 94 ? 2.882 -3.265 -17.489 1.00 87.69 94 PRO A C 1
ATOM 714 O O . PRO A 1 94 ? 3.081 -2.724 -18.573 1.00 87.69 94 PRO A O 1
ATOM 717 N N . THR A 1 95 ? 2.041 -2.752 -16.593 1.00 88.31 95 THR A N 1
ATOM 718 C CA . THR A 1 95 ? 1.225 -1.552 -16.853 1.00 88.31 95 THR A CA 1
ATOM 719 C C . THR A 1 95 ? 1.333 -0.490 -15.770 1.00 88.31 95 THR A C 1
ATOM 721 O O . THR A 1 95 ? 0.989 0.663 -16.021 1.00 88.31 95 THR A O 1
ATOM 724 N N . LYS A 1 96 ? 1.794 -0.835 -14.560 1.00 87.81 96 LYS A N 1
ATOM 725 C CA . LYS A 1 96 ? 1.762 0.096 -13.430 1.00 87.81 96 LYS A CA 1
ATOM 726 C C . LYS A 1 96 ? 2.984 1.008 -13.444 1.00 87.81 96 LYS A C 1
ATOM 728 O O . LYS A 1 96 ? 4.095 0.500 -13.283 1.00 87.81 96 LYS A O 1
ATOM 733 N N . PRO A 1 97 ? 2.807 2.335 -13.563 1.00 87.69 97 PRO A N 1
ATOM 734 C CA . PRO A 1 97 ? 3.927 3.257 -13.611 1.00 87.69 97 PRO A CA 1
ATOM 735 C C . PRO A 1 97 ? 4.538 3.471 -12.219 1.00 87.69 97 PRO A C 1
ATOM 737 O O . PRO A 1 97 ? 3.827 3.709 -11.234 1.00 87.69 97 PRO A O 1
ATOM 740 N N . ILE A 1 98 ? 5.869 3.447 -12.138 1.00 86.44 98 ILE A N 1
ATOM 741 C CA . ILE A 1 98 ? 6.670 3.644 -10.918 1.00 86.44 98 ILE A CA 1
ATOM 742 C C . ILE A 1 98 ? 7.760 4.704 -11.120 1.00 86.44 98 ILE A C 1
ATOM 744 O O . ILE A 1 98 ? 8.155 5.003 -12.245 1.00 86.44 98 ILE A O 1
ATOM 748 N N . GLY A 1 99 ? 8.231 5.291 -10.015 1.00 82.00 99 GLY A N 1
ATOM 749 C CA . GLY A 1 99 ? 9.286 6.308 -10.026 1.00 82.00 99 GLY A CA 1
ATOM 750 C C . GLY A 1 99 ? 8.878 7.647 -10.630 1.00 82.00 99 GLY A C 1
ATOM 751 O O . GLY A 1 99 ? 7.697 7.884 -10.903 1.00 82.00 99 GLY A O 1
ATOM 752 N N . SER A 1 100 ? 9.870 8.524 -10.771 1.00 79.50 100 SER A N 1
ATOM 753 C CA . SER A 1 100 ? 9.723 9.889 -11.282 1.00 79.50 100 SER A CA 1
ATOM 754 C C . SER A 1 100 ? 9.456 9.924 -12.786 1.00 79.50 100 SER A C 1
ATOM 756 O O . SER A 1 100 ? 9.773 8.976 -13.506 1.00 79.50 100 SER A O 1
ATOM 758 N N . PHE A 1 101 ? 8.890 11.038 -13.252 1.00 86.06 101 PHE A N 1
ATOM 759 C CA . PHE A 1 101 ? 8.780 11.328 -14.679 1.00 86.06 101 PHE A CA 1
ATOM 760 C C . PHE A 1 101 ? 10.165 11.513 -15.301 1.00 86.06 101 PHE A C 1
ATOM 762 O O . PHE A 1 101 ? 11.051 12.091 -14.673 1.00 86.06 101 PHE A O 1
ATOM 769 N N . MET A 1 102 ? 10.314 11.041 -16.535 1.00 87.62 102 MET A N 1
ATOM 770 C CA . MET A 1 102 ? 11.508 11.201 -17.362 1.00 87.62 102 MET A CA 1
ATOM 771 C C . MET A 1 102 ? 11.151 11.815 -18.718 1.00 87.62 102 MET A C 1
ATOM 773 O O . MET A 1 102 ? 9.990 11.762 -19.154 1.00 87.62 102 MET A O 1
ATOM 777 N N . THR A 1 103 ? 12.146 12.402 -19.381 1.00 91.31 103 THR A N 1
ATOM 778 C CA . THR A 1 103 ? 11.990 12.901 -20.752 1.00 91.31 103 THR A CA 1
ATOM 779 C C . THR A 1 103 ? 11.911 11.745 -21.748 1.00 91.31 103 THR A C 1
ATOM 781 O O . THR A 1 103 ? 12.181 10.586 -21.420 1.00 91.31 103 THR A O 1
ATOM 784 N N . LYS A 1 104 ? 11.542 12.048 -22.996 1.00 91.88 104 LYS A N 1
ATOM 785 C CA . LYS A 1 104 ? 11.506 11.038 -24.057 1.00 91.88 104 LYS A CA 1
ATOM 786 C C . LYS A 1 104 ? 12.897 10.459 -24.328 1.00 91.88 104 LYS A C 1
ATOM 788 O O . LYS A 1 104 ? 13.039 9.257 -24.501 1.00 91.88 104 LYS A O 1
ATOM 793 N N . GLU A 1 105 ? 13.925 11.300 -24.302 1.00 91.94 105 GLU A N 1
ATOM 794 C CA . GLU A 1 105 ? 15.311 10.899 -24.544 1.00 91.94 105 GLU A CA 1
ATOM 795 C C . GLU A 1 105 ? 15.809 9.935 -23.458 1.00 91.94 105 GLU A C 1
ATOM 797 O O . GLU A 1 105 ? 16.458 8.934 -23.756 1.00 91.94 105 GLU A O 1
ATOM 802 N N . GLU A 1 106 ? 15.473 10.201 -22.193 1.00 87.69 106 GLU A N 1
ATOM 803 C CA . GLU A 1 106 ? 15.780 9.308 -21.071 1.00 87.69 106 GLU A CA 1
ATOM 804 C C . GLU A 1 106 ? 15.022 7.977 -21.182 1.00 87.69 106 GLU A C 1
ATOM 806 O O . GLU A 1 106 ? 15.601 6.910 -20.951 1.00 87.69 106 GLU A O 1
ATOM 811 N N . ALA A 1 107 ? 13.749 8.028 -21.589 1.00 89.56 107 ALA A N 1
ATOM 812 C CA . ALA A 1 107 ? 12.931 6.846 -21.839 1.00 89.56 107 ALA A CA 1
ATOM 813 C C . ALA A 1 107 ? 13.515 5.968 -22.955 1.00 89.56 107 ALA A C 1
ATOM 815 O O . ALA A 1 107 ? 13.665 4.763 -22.758 1.00 89.56 107 ALA A O 1
ATOM 816 N N . ASP A 1 108 ? 13.916 6.557 -24.084 1.00 92.00 108 ASP A N 1
ATOM 817 C CA . ASP A 1 108 ? 14.505 5.842 -25.222 1.00 92.00 108 ASP A CA 1
ATOM 818 C C . ASP A 1 108 ? 15.795 5.103 -24.814 1.00 92.00 108 ASP A C 1
ATOM 820 O O . ASP A 1 108 ? 16.034 3.961 -25.221 1.00 92.00 108 ASP A O 1
ATOM 824 N N . VAL A 1 109 ? 16.601 5.703 -23.927 1.00 88.19 109 VAL A N 1
ATOM 825 C CA . VAL A 1 109 ? 17.787 5.052 -23.352 1.00 88.19 109 VAL A CA 1
ATOM 826 C C . VAL A 1 109 ? 17.409 3.830 -22.511 1.00 88.19 109 VAL A C 1
ATOM 828 O O . VAL A 1 109 ? 18.090 2.808 -22.603 1.00 88.19 109 VAL A O 1
ATOM 831 N N . LEU A 1 110 ? 16.359 3.894 -21.692 1.00 85.12 110 LEU A N 1
ATOM 832 C CA . LEU A 1 110 ? 15.909 2.750 -20.885 1.00 85.12 110 LEU A CA 1
ATOM 833 C C . LEU A 1 110 ? 15.266 1.650 -21.742 1.00 85.12 110 LEU A C 1
ATOM 835 O O . LEU A 1 110 ? 15.567 0.473 -21.547 1.00 85.12 110 LEU A O 1
ATOM 839 N N . ILE A 1 111 ? 14.471 2.023 -22.745 1.00 89.38 111 ILE A N 1
ATOM 840 C CA . ILE A 1 111 ? 13.874 1.086 -23.707 1.00 89.38 111 ILE A CA 1
ATOM 841 C C . ILE A 1 111 ? 14.975 0.334 -24.465 1.00 89.38 111 ILE A C 1
ATOM 843 O O . ILE A 1 111 ? 14.903 -0.885 -24.607 1.00 89.38 111 ILE A O 1
ATOM 847 N N . SER A 1 112 ? 16.053 1.020 -24.870 1.00 88.06 112 SER A N 1
ATOM 848 C CA . SER A 1 112 ? 17.209 0.377 -25.520 1.00 88.06 112 SER A CA 1
ATOM 849 C C . SER A 1 112 ? 17.916 -0.665 -24.639 1.00 88.06 112 SER A C 1
ATOM 851 O O . SER A 1 112 ? 18.598 -1.552 -25.150 1.00 88.06 112 SER A O 1
ATOM 853 N N . LYS A 1 113 ? 17.731 -0.585 -23.314 1.00 83.19 113 LYS A N 1
ATOM 854 C CA . LYS A 1 113 ? 18.248 -1.535 -22.317 1.00 83.19 113 LYS A CA 1
ATOM 855 C C . LYS A 1 113 ? 17.245 -2.646 -21.979 1.00 83.19 113 LYS A C 1
ATOM 857 O O . LYS A 1 113 ? 17.538 -3.473 -21.120 1.00 83.19 113 LYS A O 1
ATOM 862 N N . GLY A 1 114 ? 16.093 -2.678 -22.651 1.00 82.69 114 GLY A N 1
ATOM 863 C CA . GLY A 1 114 ? 15.038 -3.672 -22.456 1.00 82.69 114 GLY A CA 1
ATOM 864 C C . GLY A 1 114 ? 14.103 -3.376 -21.283 1.00 82.69 114 GLY A C 1
ATOM 865 O O . GLY A 1 114 ? 13.395 -4.276 -20.837 1.00 82.69 114 GLY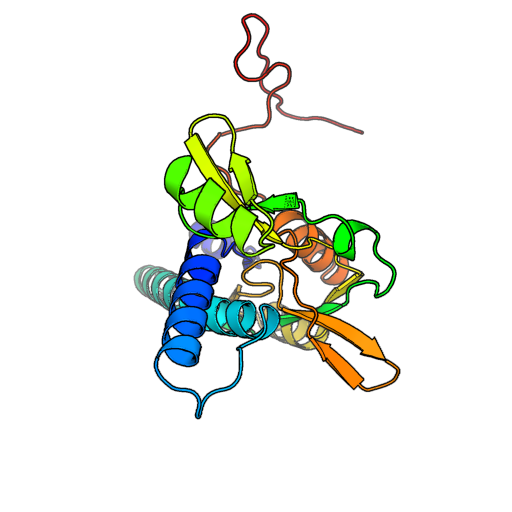 A O 1
ATOM 866 N N . GLU A 1 115 ? 14.098 -2.148 -20.758 1.00 84.56 115 GLU A N 1
ATOM 867 C CA . GLU A 1 115 ? 13.173 -1.762 -19.694 1.00 84.56 115 GLU A CA 1
ATOM 868 C C . GLU A 1 115 ? 11.811 -1.336 -20.252 1.00 84.56 115 GLU A C 1
ATOM 870 O O . GLU A 1 115 ? 11.720 -0.698 -21.302 1.00 84.56 115 GLU A O 1
ATOM 875 N N . ASN A 1 116 ? 10.740 -1.647 -19.520 1.00 87.06 116 ASN A N 1
ATOM 876 C CA . ASN A 1 116 ? 9.391 -1.252 -19.908 1.00 87.06 116 ASN A CA 1
ATOM 877 C C . ASN A 1 116 ? 9.108 0.182 -19.445 1.00 87.06 116 ASN A C 1
ATOM 879 O O . ASN A 1 116 ? 9.173 0.479 -18.250 1.00 87.06 116 ASN A O 1
ATOM 883 N N . VAL A 1 117 ? 8.764 1.062 -20.384 1.00 89.88 117 VAL A N 1
ATOM 884 C CA . VAL A 1 117 ? 8.466 2.480 -20.142 1.00 89.88 117 VAL A CA 1
ATOM 885 C C . VAL A 1 117 ? 7.198 2.862 -20.907 1.00 89.88 117 VAL A C 1
ATOM 887 O O . VAL A 1 117 ? 7.010 2.427 -22.040 1.00 89.88 117 VAL A O 1
ATOM 890 N N . VAL A 1 118 ? 6.330 3.673 -20.298 1.00 91.06 118 VAL A N 1
ATOM 891 C CA . VAL A 1 118 ? 5.104 4.195 -20.929 1.00 91.06 118 VAL A CA 1
ATOM 892 C C . VAL A 1 118 ? 4.989 5.704 -20.738 1.00 91.06 118 VAL A C 1
ATOM 894 O O . VAL A 1 118 ? 5.525 6.258 -19.775 1.00 91.06 118 VAL A O 1
ATOM 897 N N . GLU A 1 119 ? 4.268 6.368 -21.638 1.00 90.81 119 GLU A N 1
ATOM 898 C CA . GLU A 1 119 ? 3.844 7.757 -21.455 1.00 90.81 119 GLU A CA 1
ATOM 899 C C . GLU A 1 119 ? 2.680 7.823 -20.449 1.00 90.81 119 GLU A C 1
ATOM 901 O O . GLU A 1 119 ? 1.693 7.098 -20.575 1.00 90.81 119 GLU A O 1
ATOM 906 N N . ASP A 1 120 ? 2.784 8.690 -19.441 1.00 85.12 120 ASP A N 1
ATOM 907 C CA . ASP A 1 120 ? 1.794 8.840 -18.367 1.00 85.12 120 ASP A CA 1
ATOM 908 C C . ASP A 1 120 ? 1.030 10.164 -18.543 1.00 85.12 120 ASP A C 1
ATOM 910 O O . ASP A 1 120 ? 1.394 11.213 -18.002 1.00 85.12 120 ASP A O 1
ATOM 914 N N . ALA A 1 121 ? -0.037 10.094 -19.348 1.00 79.44 121 ALA A N 1
ATOM 915 C CA . ALA A 1 121 ? -1.043 11.145 -19.538 1.00 79.44 121 ALA A CA 1
ATOM 916 C C . ALA A 1 121 ? -0.468 12.536 -19.887 1.00 79.44 121 ALA A C 1
ATOM 918 O O . ALA A 1 121 ? -0.911 13.551 -19.352 1.00 79.44 121 ALA A O 1
ATOM 919 N N . GLY A 1 122 ? 0.547 12.588 -20.758 1.00 79.50 122 GLY A N 1
ATOM 920 C CA . GLY A 1 122 ? 1.172 13.840 -21.205 1.00 79.50 122 GLY A CA 1
ATOM 921 C C . GLY A 1 122 ? 2.046 14.537 -20.154 1.00 79.50 122 GLY A C 1
ATOM 922 O O . GLY A 1 122 ? 2.530 15.640 -20.394 1.00 79.50 122 GLY A O 1
ATOM 923 N N . ARG A 1 123 ? 2.278 13.910 -18.993 1.00 82.38 123 ARG A N 1
ATOM 924 C CA . ARG A 1 123 ? 3.153 14.437 -17.928 1.00 82.38 123 ARG A CA 1
ATOM 925 C C . ARG A 1 123 ? 4.614 13.999 -18.075 1.00 82.38 123 ARG A C 1
ATOM 927 O O . ARG A 1 123 ? 5.458 14.417 -17.288 1.00 82.38 123 ARG A O 1
ATOM 934 N N . GLY A 1 124 ? 4.905 13.157 -19.066 1.00 88.62 124 GLY A N 1
ATOM 935 C CA . GLY A 1 124 ? 6.216 12.563 -19.320 1.00 88.62 124 GLY A CA 1
ATOM 936 C C . GLY A 1 124 ? 6.151 11.038 -19.367 1.00 88.62 124 GLY A C 1
ATOM 937 O O . GLY A 1 124 ? 5.073 10.451 -19.481 1.00 88.62 124 GLY A O 1
ATOM 938 N N . TYR A 1 125 ? 7.311 10.397 -19.263 1.00 90.56 125 TYR A N 1
ATOM 939 C CA . TYR A 1 125 ? 7.457 8.944 -19.342 1.00 90.56 125 TYR A CA 1
ATOM 940 C C . TYR A 1 125 ? 7.775 8.355 -17.969 1.00 90.56 125 TYR A C 1
ATOM 942 O O . TYR A 1 125 ? 8.396 9.014 -17.135 1.00 90.56 125 TYR A O 1
ATOM 950 N N . ARG A 1 126 ? 7.348 7.118 -17.707 1.00 89.44 126 ARG A N 1
ATOM 951 C CA . ARG A 1 126 ? 7.626 6.401 -16.452 1.00 89.44 126 ARG A CA 1
ATOM 952 C C . ARG A 1 126 ? 7.864 4.921 -16.714 1.00 89.44 126 ARG A C 1
ATOM 954 O O . ARG A 1 126 ? 7.254 4.334 -17.605 1.00 89.44 126 ARG A O 1
ATOM 961 N N . ARG A 1 127 ? 8.735 4.310 -15.909 1.00 87.62 127 ARG A N 1
ATOM 962 C CA . ARG A 1 127 ? 8.955 2.857 -15.937 1.00 87.62 127 ARG A CA 1
ATOM 963 C C . ARG A 1 127 ? 7.684 2.152 -15.497 1.00 87.62 127 ARG A C 1
ATOM 965 O O . ARG A 1 127 ? 7.010 2.641 -14.591 1.00 87.62 127 ARG A O 1
ATOM 972 N N . VAL A 1 128 ? 7.389 1.001 -16.087 1.00 89.19 128 VAL A N 1
ATOM 973 C CA . VAL A 1 128 ? 6.256 0.168 -15.684 1.00 89.19 128 VAL A CA 1
ATOM 974 C C . VAL A 1 128 ? 6.698 -1.183 -15.158 1.00 89.19 128 VAL A C 1
ATOM 976 O O . VAL A 1 128 ? 7.665 -1.782 -15.625 1.00 89.19 128 VAL A O 1
ATOM 979 N N . VAL A 1 129 ? 5.946 -1.664 -14.178 1.00 89.38 129 VAL A N 1
ATOM 980 C CA . VAL A 1 129 ? 6.113 -2.982 -13.569 1.00 89.38 129 VAL A CA 1
ATOM 981 C C . VAL A 1 129 ? 4.806 -3.759 -13.622 1.00 89.38 129 VAL A C 1
ATOM 983 O O . VAL A 1 129 ? 3.724 -3.194 -13.825 1.00 89.38 129 VAL A O 1
ATOM 986 N N . ALA A 1 130 ? 4.919 -5.072 -13.450 1.00 92.62 130 ALA A N 1
ATOM 987 C CA . ALA A 1 130 ? 3.770 -5.943 -13.289 1.00 92.62 130 ALA A CA 1
ATOM 988 C C . ALA A 1 130 ? 2.905 -5.489 -12.105 1.00 92.62 130 ALA A C 1
ATOM 990 O O . ALA A 1 130 ? 3.422 -5.072 -11.064 1.00 92.62 130 ALA A O 1
ATOM 991 N N . SER A 1 131 ? 1.586 -5.599 -12.263 1.00 94.69 131 SER A N 1
ATOM 992 C CA . SER A 1 131 ? 0.616 -5.268 -11.215 1.00 94.69 131 SER A CA 1
ATOM 993 C C . SER A 1 131 ? -0.474 -6.333 -11.121 1.00 94.69 131 SER A C 1
ATOM 995 O O . SER A 1 131 ? -1.581 -6.143 -11.631 1.00 94.69 131 SER A O 1
ATOM 997 N N . PRO A 1 132 ? -0.142 -7.493 -10.534 1.00 95.81 132 PRO A N 1
ATOM 998 C CA . PRO A 1 132 ? -1.089 -8.579 -10.347 1.00 95.81 132 PRO A CA 1
ATOM 999 C C . PRO A 1 132 ? -2.155 -8.213 -9.314 1.00 95.81 132 PRO A C 1
ATOM 1001 O O . PRO A 1 132 ? -1.977 -7.319 -8.479 1.00 95.81 132 PRO A O 1
ATOM 1004 N N . ARG A 1 133 ? -3.279 -8.929 -9.362 1.00 96.12 133 ARG A N 1
ATOM 1005 C CA . ARG A 1 133 ? -4.362 -8.757 -8.395 1.00 96.12 133 ARG A CA 1
ATOM 1006 C C . ARG A 1 133 ? -3.991 -9.378 -7.041 1.00 96.12 133 ARG A C 1
ATOM 1008 O O . ARG A 1 133 ? -3.466 -10.493 -7.011 1.00 96.12 133 ARG A O 1
ATOM 1015 N N . PRO A 1 134 ? -4.300 -8.696 -5.924 1.00 97.50 134 PRO A N 1
ATOM 1016 C CA . PRO A 1 134 ? -4.117 -9.264 -4.594 1.00 97.50 134 PRO A CA 1
ATOM 1017 C C . PRO A 1 134 ? -5.120 -10.399 -4.366 1.00 97.50 134 PRO A C 1
ATOM 1019 O O . PRO A 1 134 ? -6.318 -10.224 -4.599 1.00 97.50 134 PRO A O 1
ATOM 1022 N N . LYS A 1 135 ? -4.637 -11.556 -3.908 1.00 97.38 135 LYS A N 1
ATOM 1023 C CA . LYS A 1 135 ? -5.470 -12.712 -3.545 1.00 97.38 135 LYS A CA 1
ATOM 1024 C C . LYS A 1 135 ? -5.833 -12.703 -2.068 1.00 97.38 135 LYS A C 1
ATOM 1026 O O . LYS A 1 135 ? -7.002 -12.896 -1.757 1.00 97.38 135 LYS A O 1
ATOM 1031 N N . SER A 1 136 ? -4.846 -12.482 -1.203 1.00 97.62 136 SER A N 1
ATOM 1032 C CA . SER A 1 136 ? -5.031 -12.448 0.249 1.00 97.62 136 SER A CA 1
ATOM 1033 C C . SER A 1 136 ? -3.894 -11.726 0.964 1.00 97.62 136 SER A C 1
ATOM 1035 O O . SER A 1 136 ? -2.795 -11.585 0.416 1.00 97.62 136 SER A O 1
ATOM 1037 N N . ILE A 1 137 ? -4.154 -11.272 2.190 1.00 98.62 137 ILE A N 1
ATOM 1038 C CA . ILE A 1 137 ? -3.152 -10.637 3.048 1.00 98.62 137 ILE A CA 1
ATOM 1039 C C . ILE A 1 137 ? -2.536 -11.698 3.966 1.00 98.62 137 ILE A C 1
ATOM 1041 O O . ILE A 1 137 ? -3.245 -12.403 4.679 1.00 98.62 137 ILE A O 1
ATOM 1045 N N . ILE A 1 138 ? -1.207 -11.831 3.965 1.00 98.44 138 ILE A N 1
ATOM 1046 C CA . ILE A 1 138 ? -0.535 -12.882 4.747 1.00 98.44 138 ILE A CA 1
ATOM 1047 C C . ILE A 1 138 ? -0.627 -12.595 6.252 1.00 98.44 138 ILE A C 1
ATOM 1049 O O . ILE A 1 138 ? -0.910 -13.496 7.036 1.00 98.44 138 ILE A O 1
ATOM 1053 N N . GLU A 1 139 ? -0.430 -11.342 6.664 1.00 98.62 139 GLU A N 1
ATOM 1054 C CA . GLU A 1 139 ? -0.443 -10.922 8.071 1.00 98.62 139 GLU A CA 1
ATOM 1055 C C . GLU A 1 139 ? -1.844 -10.534 8.591 1.00 98.62 139 GLU A C 1
ATOM 1057 O O . GLU A 1 139 ? -1.952 -9.824 9.594 1.00 98.62 139 GLU A O 1
ATOM 1062 N N . ILE A 1 140 ? -2.923 -10.991 7.941 1.00 98.62 140 ILE A N 1
ATOM 1063 C CA . ILE A 1 140 ? -4.298 -10.580 8.266 1.00 98.62 140 ILE A CA 1
ATOM 1064 C C . ILE A 1 140 ? -4.674 -10.802 9.737 1.00 98.62 140 ILE A C 1
ATOM 1066 O O . ILE A 1 140 ? -5.255 -9.918 10.361 1.00 98.62 140 ILE A O 1
ATOM 1070 N N . ASP A 1 141 ? -4.302 -11.941 10.322 1.00 98.50 141 ASP A N 1
ATOM 1071 C CA . ASP A 1 141 ? -4.666 -12.275 11.705 1.00 98.50 141 ASP A CA 1
ATOM 1072 C C . ASP A 1 141 ? -3.933 -11.395 12.727 1.00 98.50 141 ASP A C 1
ATOM 1074 O O . ASP A 1 141 ? -4.507 -11.003 13.747 1.00 98.50 141 ASP A O 1
ATOM 1078 N N . THR A 1 142 ? -2.682 -11.025 12.436 1.00 98.62 142 THR A N 1
ATOM 1079 C CA . THR A 1 142 ? -1.921 -10.059 13.239 1.00 98.62 142 THR A CA 1
ATOM 1080 C C . THR A 1 142 ? -2.560 -8.678 13.159 1.00 98.62 142 THR A C 1
ATOM 1082 O O . THR A 1 142 ? -2.742 -8.031 14.187 1.00 98.62 142 THR A O 1
ATOM 1085 N N . ILE A 1 143 ? -2.926 -8.236 11.950 1.00 98.69 143 ILE A N 1
ATOM 1086 C CA . ILE A 1 143 ? -3.590 -6.945 11.741 1.00 98.69 143 ILE A CA 1
ATOM 1087 C C . ILE A 1 143 ? -4.907 -6.913 12.520 1.00 98.69 143 ILE A C 1
ATOM 1089 O O . ILE A 1 143 ? -5.112 -5.989 13.303 1.00 98.69 143 ILE A O 1
ATOM 1093 N N . ARG A 1 144 ? -5.745 -7.949 12.385 1.00 98.50 144 ARG A N 1
ATOM 1094 C CA . ARG A 1 144 ? -7.009 -8.078 13.123 1.00 98.50 144 ARG A CA 1
ATOM 1095 C C . ARG A 1 144 ? -6.792 -8.005 14.632 1.00 98.50 144 ARG A C 1
ATOM 1097 O O . ARG A 1 144 ? -7.423 -7.195 15.292 1.00 98.50 144 ARG A O 1
ATOM 1104 N N . SER A 1 145 ? -5.826 -8.755 15.160 1.00 98.50 145 SER A N 1
ATOM 1105 C CA . SER A 1 145 ? -5.535 -8.762 16.602 1.00 98.50 145 SER A CA 1
ATOM 1106 C C . SER A 1 145 ? -5.158 -7.377 17.144 1.00 98.50 145 SER A C 1
ATOM 1108 O O . SER A 1 145 ? -5.491 -7.041 18.279 1.00 98.50 145 SER A O 1
ATOM 1110 N N . LEU A 1 146 ? -4.452 -6.564 16.352 1.00 98.19 146 LEU A N 1
ATOM 1111 C CA . LEU A 1 146 ? -4.086 -5.204 16.747 1.00 98.19 146 LEU A CA 1
ATOM 1112 C C . LEU A 1 146 ? -5.289 -4.258 16.693 1.00 98.19 146 LEU A C 1
ATOM 1114 O O . LEU A 1 146 ? -5.479 -3.482 17.632 1.00 98.19 146 LEU A O 1
ATOM 1118 N N . VAL A 1 147 ? -6.114 -4.361 15.649 1.00 97.38 147 VAL A N 1
ATOM 1119 C CA . VAL A 1 147 ? -7.360 -3.590 15.518 1.00 97.38 147 VAL A CA 1
ATOM 1120 C C . VAL A 1 147 ? -8.318 -3.908 16.664 1.00 97.38 147 VAL A C 1
ATOM 1122 O O . VAL A 1 147 ? -8.755 -2.988 17.345 1.00 97.38 147 VAL A O 1
ATOM 1125 N N . ASP A 1 148 ? -8.538 -5.189 16.969 1.00 97.06 148 ASP A N 1
ATOM 1126 C CA . ASP A 1 148 ? -9.391 -5.646 18.077 1.00 97.06 148 ASP A CA 1
ATOM 1127 C C . ASP A 1 148 ? -8.892 -5.147 19.446 1.00 97.06 148 ASP A C 1
ATOM 1129 O O . ASP A 1 148 ? -9.663 -5.000 20.394 1.00 97.06 148 ASP A O 1
ATOM 1133 N N . SER A 1 149 ? -7.590 -4.861 19.564 1.00 97.00 149 SER A N 1
ATOM 1134 C CA . SER A 1 149 ? -6.989 -4.253 20.759 1.00 97.00 149 SER A CA 1
ATOM 1135 C C . SER A 1 149 ? -7.110 -2.719 20.810 1.00 97.00 149 SER A C 1
ATOM 1137 O O . SER A 1 149 ? -6.563 -2.088 21.714 1.00 97.00 149 SER A O 1
ATOM 1139 N N . GLY A 1 150 ? -7.809 -2.111 19.847 1.00 95.56 150 GLY A N 1
ATOM 1140 C CA . GLY A 1 150 ? -8.055 -0.672 19.746 1.00 95.56 150 GLY A CA 1
ATOM 1141 C C . GLY A 1 150 ? -6.888 0.138 19.174 1.00 95.56 150 GLY A C 1
ATOM 1142 O O . GLY A 1 150 ? -6.874 1.365 19.314 1.00 95.56 150 GLY A O 1
ATOM 1143 N N . GLN A 1 151 ? -5.897 -0.517 18.557 1.00 97.38 151 GLN A N 1
ATOM 1144 C CA . GLN A 1 151 ? -4.747 0.161 17.954 1.00 97.38 151 GLN A CA 1
ATOM 1145 C C . GLN A 1 151 ? -5.047 0.650 16.537 1.00 97.38 151 GLN A C 1
ATOM 1147 O O . GLN A 1 151 ? -5.802 0.037 15.787 1.00 97.38 151 GLN A O 1
ATOM 1152 N N . VAL A 1 152 ? -4.380 1.735 16.145 1.00 98.19 152 VAL A N 1
ATOM 1153 C CA . VAL A 1 152 ? -4.361 2.210 14.759 1.00 98.19 152 VAL A CA 1
ATOM 1154 C C . VAL A 1 152 ? -3.304 1.418 14.000 1.00 98.19 152 VAL A C 1
ATOM 1156 O O . VAL A 1 152 ? -2.125 1.442 14.362 1.00 98.19 152 VAL A O 1
ATOM 1159 N N . VAL A 1 153 ? -3.701 0.730 12.933 1.00 98.62 153 VAL A N 1
ATOM 1160 C CA . VAL A 1 153 ? -2.787 -0.129 12.169 1.00 98.62 153 VAL A CA 1
ATOM 1161 C C . VAL A 1 153 ? -2.515 0.473 10.798 1.00 98.62 153 VAL A C 1
ATOM 1163 O O . VAL A 1 153 ? -3.441 0.795 10.061 1.00 98.62 153 VAL A O 1
ATOM 1166 N N . ILE A 1 154 ? -1.240 0.593 10.433 1.00 98.81 154 ILE A N 1
ATOM 1167 C CA . ILE A 1 154 ? -0.797 0.907 9.074 1.00 98.81 154 ILE A CA 1
ATOM 1168 C C . ILE A 1 154 ? -0.327 -0.401 8.433 1.00 98.81 154 ILE A C 1
ATOM 1170 O O . ILE A 1 154 ? 0.618 -1.025 8.913 1.00 98.81 154 ILE A O 1
ATOM 1174 N N . ALA A 1 155 ? -0.975 -0.828 7.355 1.00 98.62 155 ALA A N 1
ATOM 1175 C CA . ALA A 1 155 ? -0.705 -2.097 6.685 1.00 98.62 155 ALA A CA 1
ATOM 1176 C C . ALA A 1 155 ? -0.831 -1.969 5.162 1.00 98.62 155 ALA A C 1
ATOM 1178 O O . ALA A 1 155 ? -1.288 -0.957 4.631 1.00 98.62 155 ALA A O 1
ATOM 1179 N N . CYS A 1 156 ? -0.414 -3.009 4.437 1.00 98.44 156 CYS A N 1
ATOM 1180 C CA . CYS A 1 156 ? -0.469 -3.057 2.969 1.00 98.44 156 CYS A CA 1
ATOM 1181 C C . CYS A 1 156 ? 0.207 -1.850 2.292 1.00 98.44 156 CYS A C 1
ATOM 1183 O O . CYS A 1 156 ? -0.220 -1.397 1.226 1.00 98.44 156 CYS A O 1
ATOM 1185 N N . GLY A 1 157 ? 1.265 -1.307 2.902 1.00 98.19 157 GLY A N 1
ATOM 1186 C CA . GLY A 1 157 ? 1.978 -0.160 2.354 1.00 98.19 157 GLY A CA 1
ATOM 1187 C C . GLY A 1 157 ? 2.506 -0.452 0.947 1.00 98.19 157 GLY A C 1
ATOM 1188 O O . GLY A 1 157 ? 3.095 -1.505 0.684 1.00 98.19 157 GLY A O 1
ATOM 1189 N N . GLY A 1 158 ? 2.240 0.456 0.011 1.00 96.31 158 GLY A N 1
ATOM 1190 C CA . GLY A 1 158 ? 2.562 0.262 -1.401 1.00 96.31 158 GLY A CA 1
ATOM 1191 C C . GLY A 1 158 ? 1.734 -0.805 -2.120 1.00 96.31 158 GLY A C 1
ATOM 1192 O O . GLY A 1 158 ? 2.161 -1.278 -3.168 1.00 96.31 158 GLY A O 1
ATOM 1193 N N . GLY A 1 159 ? 0.592 -1.207 -1.557 1.00 97.06 159 GLY A N 1
ATOM 1194 C CA . GLY A 1 159 ? -0.195 -2.356 -2.013 1.00 97.06 159 GLY A CA 1
ATOM 1195 C C . GLY A 1 159 ? 0.247 -3.696 -1.413 1.00 97.06 159 GLY A C 1
ATOM 1196 O O . GLY A 1 159 ? -0.372 -4.715 -1.704 1.00 97.06 159 GLY A O 1
ATOM 1197 N N . GLY A 1 160 ? 1.280 -3.703 -0.561 1.00 98.19 160 GLY A N 1
ATOM 1198 C CA . GLY A 1 160 ? 1.841 -4.918 0.029 1.00 98.19 160 GLY A CA 1
ATOM 1199 C C . GLY A 1 160 ? 2.992 -5.519 -0.780 1.00 98.19 160 GLY A C 1
ATOM 1200 O O . GLY A 1 160 ? 3.097 -5.317 -1.989 1.00 98.19 160 GLY A O 1
ATOM 1201 N N . ILE A 1 161 ? 3.876 -6.256 -0.103 1.00 98.44 161 ILE A N 1
ATOM 1202 C CA . ILE A 1 161 ? 4.994 -6.966 -0.732 1.00 98.44 161 ILE A CA 1
ATOM 1203 C C . ILE A 1 161 ? 4.410 -8.153 -1.505 1.00 98.44 161 ILE A C 1
ATOM 1205 O O . ILE A 1 161 ? 3.881 -9.069 -0.871 1.00 98.44 161 ILE A O 1
ATOM 1209 N N . PRO A 1 162 ? 4.485 -8.180 -2.845 1.00 97.56 162 PRO A N 1
ATOM 1210 C CA . PRO A 1 162 ? 3.871 -9.255 -3.607 1.00 97.56 162 PRO A CA 1
ATOM 1211 C C . PRO A 1 162 ? 4.656 -10.552 -3.427 1.00 97.56 162 PRO A C 1
ATOM 1213 O O . PRO A 1 162 ? 5.864 -10.602 -3.678 1.00 97.56 162 PRO A O 1
ATOM 1216 N N . VAL A 1 163 ? 3.955 -11.612 -3.035 1.00 97.69 163 VAL A N 1
ATOM 1217 C CA . VAL A 1 163 ? 4.528 -12.948 -2.860 1.00 97.69 163 VAL A CA 1
ATOM 1218 C C . VAL A 1 163 ? 3.704 -14.006 -3.583 1.00 97.69 163 VAL A C 1
ATOM 1220 O O . VAL A 1 163 ? 2.478 -13.969 -3.607 1.00 97.69 163 VAL A O 1
ATOM 1223 N N . MET A 1 164 ? 4.390 -14.977 -4.175 1.00 96.00 164 MET A N 1
ATOM 1224 C CA . MET A 1 164 ? 3.791 -16.189 -4.722 1.00 96.00 164 MET A CA 1
ATOM 1225 C C . MET A 1 164 ? 3.980 -17.317 -3.716 1.00 96.00 164 MET A C 1
ATOM 1227 O O . MET A 1 164 ? 5.100 -17.584 -3.271 1.00 96.00 164 MET A O 1
ATOM 1231 N N . LYS A 1 165 ? 2.881 -17.980 -3.362 1.00 93.62 165 LYS A N 1
ATOM 1232 C CA . LYS A 1 165 ? 2.890 -19.085 -2.408 1.00 93.62 165 LYS A CA 1
ATOM 1233 C C . LYS A 1 165 ? 3.152 -20.416 -3.111 1.00 93.62 165 LYS A C 1
ATOM 1235 O O . LYS A 1 165 ? 2.410 -20.830 -4.001 1.00 93.62 165 LYS A O 1
ATOM 1240 N N . GLU A 1 166 ? 4.194 -21.113 -2.674 1.00 91.56 166 GLU A N 1
ATOM 1241 C CA . GLU A 1 166 ? 4.576 -22.450 -3.130 1.00 91.56 166 GLU A CA 1
ATOM 1242 C C . GLU A 1 166 ? 4.632 -23.388 -1.915 1.00 91.56 166 GLU A C 1
ATOM 1244 O O . GLU A 1 166 ? 5.656 -23.543 -1.247 1.00 91.56 166 GLU A O 1
ATOM 1249 N N . GLY A 1 167 ? 3.483 -23.978 -1.569 1.00 90.94 167 GLY A N 1
ATOM 1250 C CA . GLY A 1 167 ? 3.329 -24.720 -0.316 1.00 90.94 167 GLY A CA 1
ATOM 1251 C C . GLY A 1 167 ? 3.477 -23.792 0.894 1.00 90.94 167 GLY A C 1
ATOM 1252 O O . GLY A 1 167 ? 2.660 -22.892 1.083 1.00 90.94 167 GLY A O 1
ATOM 1253 N N . ASN A 1 168 ? 4.528 -24.004 1.693 1.00 91.56 168 ASN A N 1
ATOM 1254 C CA . ASN A 1 168 ? 4.868 -23.166 2.853 1.00 91.56 168 ASN A CA 1
ATOM 1255 C C . ASN A 1 168 ? 5.897 -22.071 2.528 1.00 91.56 168 ASN A C 1
ATOM 1257 O O . ASN A 1 168 ? 6.278 -21.309 3.413 1.00 91.56 168 ASN A O 1
ATOM 1261 N N . HIS A 1 169 ? 6.389 -22.010 1.290 1.00 94.62 169 HIS A N 1
ATOM 1262 C CA . HIS A 1 169 ? 7.360 -21.010 0.871 1.00 94.62 169 HIS A CA 1
ATOM 1263 C C . HIS A 1 169 ? 6.654 -19.801 0.249 1.00 94.62 169 HIS A C 1
ATOM 1265 O O . HIS A 1 169 ? 5.788 -19.959 -0.611 1.00 94.62 169 HIS A O 1
ATOM 1271 N N . LEU A 1 170 ? 7.042 -18.598 0.673 1.00 96.25 170 LEU A N 1
ATOM 1272 C CA . LEU A 1 170 ? 6.614 -17.335 0.077 1.00 96.25 170 LEU A CA 1
ATOM 1273 C C . LEU A 1 170 ? 7.782 -16.762 -0.723 1.00 96.25 170 LEU A C 1
ATOM 1275 O O . LEU A 1 170 ? 8.812 -16.397 -0.157 1.00 96.25 170 LEU A O 1
ATOM 1279 N N . LYS A 1 171 ? 7.624 -16.704 -2.045 1.00 95.56 171 LYS A N 1
ATOM 1280 C CA . LYS A 1 171 ? 8.635 -16.171 -2.957 1.00 95.56 171 LYS A CA 1
ATOM 1281 C C . LYS A 1 171 ? 8.234 -14.778 -3.421 1.00 95.56 171 LYS A C 1
ATOM 1283 O O . LYS A 1 171 ? 7.164 -14.617 -4.002 1.00 95.56 171 LYS A O 1
ATOM 1288 N N . GLY A 1 172 ? 9.099 -13.787 -3.216 1.00 94.38 172 GLY A N 1
ATOM 1289 C CA . GLY A 1 172 ? 8.867 -12.425 -3.703 1.00 94.38 172 GLY A CA 1
ATOM 1290 C C . GLY A 1 172 ? 8.672 -12.379 -5.222 1.00 94.38 172 GLY A C 1
ATOM 1291 O O . GLY A 1 172 ? 9.425 -13.005 -5.973 1.00 94.38 172 GLY A O 1
ATOM 1292 N N . ALA A 1 173 ? 7.662 -11.641 -5.676 1.00 91.19 173 ALA A N 1
ATOM 1293 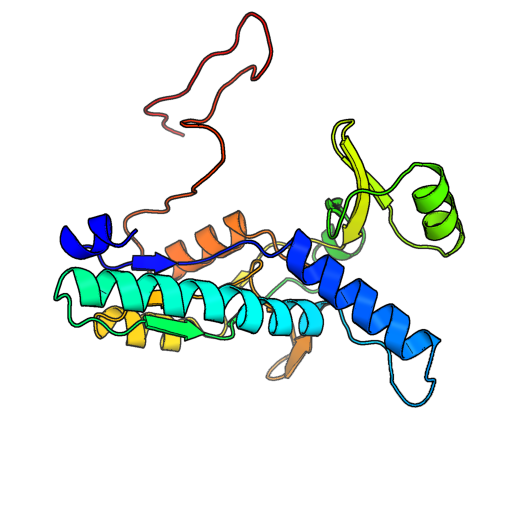C CA . ALA A 1 173 ? 7.433 -11.362 -7.088 1.00 91.19 173 ALA A CA 1
ATOM 1294 C C . ALA A 1 173 ? 8.000 -9.986 -7.462 1.00 91.19 173 ALA A C 1
ATOM 1296 O O . ALA A 1 173 ? 7.931 -9.032 -6.687 1.00 91.19 173 ALA A O 1
ATOM 1297 N N . SER A 1 174 ? 8.540 -9.854 -8.675 1.00 88.62 174 SER A N 1
ATOM 1298 C CA . SER A 1 174 ? 9.004 -8.557 -9.180 1.00 88.62 174 SER A CA 1
ATOM 1299 C C . SER A 1 174 ? 7.821 -7.742 -9.715 1.00 88.62 174 SER A C 1
ATOM 1301 O O . SER A 1 174 ? 7.604 -7.642 -10.921 1.00 88.62 174 SER A O 1
ATOM 1303 N N . ALA A 1 175 ? 7.000 -7.229 -8.803 1.00 91.44 175 ALA A N 1
ATOM 1304 C CA . ALA A 1 175 ? 5.753 -6.542 -9.111 1.00 91.44 175 ALA A CA 1
ATOM 1305 C C . ALA A 1 175 ? 5.454 -5.438 -8.087 1.00 91.44 175 ALA A C 1
ATOM 1307 O O . ALA A 1 175 ? 6.101 -5.348 -7.043 1.00 91.44 175 ALA A O 1
ATOM 1308 N N . VAL A 1 176 ? 4.450 -4.612 -8.379 1.00 93.69 176 VAL A N 1
ATOM 1309 C CA . VAL A 1 176 ? 3.847 -3.683 -7.418 1.00 93.69 176 VAL A CA 1
ATOM 1310 C C . VAL A 1 176 ? 2.331 -3.805 -7.524 1.00 93.69 176 VAL A C 1
ATOM 1312 O O . VAL A 1 176 ? 1.741 -3.577 -8.584 1.00 93.69 176 VAL A O 1
ATOM 1315 N N . ILE A 1 177 ? 1.690 -4.173 -6.421 1.00 96.38 177 ILE A N 1
ATOM 1316 C CA . ILE A 1 177 ? 0.239 -4.357 -6.360 1.00 96.38 177 ILE A CA 1
ATOM 1317 C C . ILE A 1 177 ? -0.437 -2.987 -6.361 1.00 96.38 177 ILE A C 1
ATOM 1319 O O . ILE A 1 177 ? 0.103 -1.995 -5.862 1.00 96.38 177 ILE A O 1
ATOM 1323 N N . ASP A 1 178 ? -1.619 -2.897 -6.962 1.00 95.12 178 ASP A N 1
ATOM 1324 C CA . ASP A 1 178 ? -2.401 -1.680 -6.834 1.00 95.12 178 ASP A CA 1
ATOM 1325 C C . ASP A 1 178 ? -2.921 -1.496 -5.405 1.00 95.12 178 ASP A C 1
ATOM 1327 O O . ASP A 1 178 ? -3.594 -2.374 -4.862 1.00 95.12 178 ASP A O 1
ATOM 1331 N N . LYS A 1 179 ? -2.617 -0.337 -4.812 1.00 95.06 179 LYS A N 1
ATOM 1332 C CA . LYS A 1 179 ? -2.990 -0.027 -3.433 1.00 95.06 179 LYS A CA 1
ATOM 1333 C C . LYS A 1 179 ? -4.499 -0.120 -3.222 1.00 95.06 179 LYS A C 1
ATOM 1335 O O . LYS A 1 179 ? -4.892 -0.678 -2.217 1.00 95.06 179 LYS A O 1
ATOM 1340 N N . ASP A 1 180 ? -5.325 0.329 -4.169 1.00 96.62 180 ASP A N 1
ATOM 1341 C CA . ASP A 1 180 ? -6.772 0.415 -3.961 1.00 96.62 180 ASP A CA 1
ATOM 1342 C C . ASP A 1 180 ? -7.387 -0.992 -3.960 1.00 96.62 180 ASP A C 1
ATOM 1344 O O . ASP A 1 180 ? -8.264 -1.293 -3.150 1.00 96.62 180 ASP A O 1
ATOM 1348 N N . PHE A 1 181 ? -6.866 -1.903 -4.796 1.00 97.81 181 PHE A N 1
ATOM 1349 C CA . PHE A 1 181 ? -7.249 -3.316 -4.731 1.00 97.81 181 PHE A CA 1
ATOM 1350 C C . PHE A 1 181 ? -6.715 -4.010 -3.480 1.00 97.81 181 PHE A C 1
ATOM 1352 O O . PHE A 1 181 ? -7.427 -4.834 -2.915 1.00 97.81 181 PHE A O 1
ATOM 1359 N N . ALA A 1 182 ? -5.504 -3.684 -3.024 1.00 98.12 182 ALA A N 1
ATOM 1360 C CA . ALA A 1 182 ? -4.981 -4.229 -1.773 1.00 98.12 182 ALA A CA 1
ATOM 1361 C C . ALA A 1 182 ? -5.809 -3.756 -0.568 1.00 98.12 182 ALA A C 1
ATOM 1363 O O . ALA A 1 182 ? -6.172 -4.575 0.270 1.00 98.12 182 ALA A O 1
ATOM 1364 N N . SER A 1 183 ? -6.183 -2.472 -0.519 1.00 98.50 183 SER A N 1
ATOM 1365 C CA . SER A 1 183 ? -7.081 -1.908 0.494 1.00 98.50 183 SER A CA 1
ATOM 1366 C C . SER A 1 183 ? -8.454 -2.571 0.452 1.00 98.50 183 SER A C 1
ATOM 1368 O O . SER A 1 183 ? -9.006 -2.876 1.502 1.00 98.50 183 SER A O 1
ATOM 1370 N N . ALA A 1 184 ? -8.996 -2.838 -0.741 1.00 98.50 184 ALA A N 1
ATOM 1371 C CA . ALA A 1 184 ? -10.268 -3.541 -0.885 1.00 98.50 184 ALA A CA 1
ATOM 1372 C C . ALA A 1 184 ? -10.195 -4.991 -0.381 1.00 98.50 184 ALA A C 1
ATOM 1374 O O . ALA A 1 184 ? -11.113 -5.445 0.300 1.00 98.50 184 ALA A O 1
ATOM 1375 N N . THR A 1 185 ? -9.106 -5.712 -0.671 1.00 98.69 185 THR A N 1
ATOM 1376 C CA . THR A 1 185 ? -8.873 -7.059 -0.126 1.00 98.69 185 THR A CA 1
ATOM 1377 C C . THR A 1 185 ? -8.716 -7.017 1.391 1.00 98.69 185 THR A C 1
ATOM 1379 O O . THR A 1 185 ? -9.360 -7.802 2.078 1.00 98.69 185 THR A O 1
ATOM 1382 N N . LEU A 1 186 ? -7.938 -6.070 1.923 1.00 98.69 186 LEU A N 1
ATOM 1383 C CA . LEU A 1 186 ? -7.755 -5.886 3.362 1.00 98.69 186 LEU A CA 1
ATOM 1384 C C . LEU A 1 186 ? -9.082 -5.587 4.071 1.00 98.69 186 LEU A C 1
ATOM 1386 O O . LEU A 1 186 ? -9.408 -6.249 5.049 1.00 98.69 186 LEU A O 1
ATOM 1390 N N . ALA A 1 187 ? -9.866 -4.637 3.556 1.00 98.56 187 ALA A N 1
ATOM 1391 C CA . ALA A 1 187 ? -11.176 -4.287 4.102 1.00 98.56 187 ALA A CA 1
ATOM 1392 C C . ALA A 1 187 ? -12.121 -5.494 4.104 1.00 98.56 187 ALA A C 1
ATOM 1394 O O . ALA A 1 187 ? -12.774 -5.766 5.105 1.00 98.56 187 ALA A O 1
ATOM 1395 N N . LYS A 1 188 ? -12.139 -6.270 3.012 1.00 98.44 188 LYS A N 1
ATOM 1396 C CA . LYS A 1 188 ? -12.936 -7.495 2.922 1.00 98.44 188 LYS A CA 1
ATOM 1397 C C . LYS A 1 188 ? -12.501 -8.555 3.940 1.00 98.44 188 LYS A C 1
ATOM 1399 O O . LYS A 1 188 ? -13.352 -9.200 4.536 1.00 98.44 188 LYS A O 1
ATOM 1404 N N . GLU A 1 189 ? -11.201 -8.783 4.114 1.00 98.56 189 GLU A N 1
ATOM 1405 C CA . GLU A 1 189 ? -10.689 -9.813 5.032 1.00 98.56 189 GLU A CA 1
ATOM 1406 C C . GLU A 1 189 ? -10.777 -9.415 6.515 1.00 98.56 189 GLU A C 1
ATOM 1408 O O . GLU A 1 189 ? -10.786 -10.286 7.393 1.00 98.56 189 GLU A O 1
ATOM 1413 N N . LEU A 1 190 ? -10.858 -8.114 6.797 1.00 98.25 190 LEU A N 1
ATOM 1414 C CA . LEU A 1 190 ? -11.151 -7.571 8.123 1.00 98.25 190 LEU A CA 1
ATOM 1415 C C . LEU A 1 190 ? -12.651 -7.438 8.411 1.00 98.25 190 LEU A C 1
ATOM 1417 O O . LEU A 1 190 ? -12.989 -7.093 9.535 1.00 98.25 190 LEU A O 1
ATOM 1421 N N . ASP A 1 191 ? -13.521 -7.716 7.434 1.00 98.00 191 ASP A N 1
ATOM 1422 C CA . ASP A 1 191 ? -14.969 -7.474 7.527 1.00 98.00 191 ASP A CA 1
ATOM 1423 C C . ASP A 1 191 ? -15.296 -6.013 7.897 1.00 98.00 191 ASP A C 1
ATOM 1425 O O . ASP A 1 191 ? -16.117 -5.726 8.762 1.00 98.00 191 ASP A O 1
ATOM 1429 N N . ALA A 1 192 ? -14.588 -5.069 7.268 1.00 98.19 192 ALA A N 1
ATOM 1430 C CA . ALA A 1 192 ? -14.727 -3.646 7.555 1.00 98.19 192 ALA A CA 1
ATOM 1431 C C . ALA A 1 192 ? -16.049 -3.074 7.015 1.00 98.19 192 ALA A C 1
ATOM 1433 O O . ALA A 1 192 ? -16.414 -3.315 5.862 1.00 98.19 192 ALA A O 1
ATOM 1434 N N . ASP A 1 193 ? -16.700 -2.215 7.806 1.00 98.06 193 ASP A N 1
ATOM 1435 C CA . ASP A 1 193 ? -17.961 -1.559 7.430 1.00 98.06 193 ASP A CA 1
ATOM 1436 C C . ASP A 1 193 ? -17.812 -0.610 6.229 1.00 98.06 193 ASP A C 1
ATOM 1438 O O . ASP A 1 193 ? -18.722 -0.468 5.408 1.00 98.06 193 ASP A O 1
ATOM 1442 N N . PHE A 1 194 ? -16.654 0.053 6.116 1.00 97.50 194 PHE A N 1
ATOM 1443 C CA . PHE A 1 194 ? -16.380 1.054 5.088 1.00 97.50 194 PHE A CA 1
ATOM 1444 C C . PHE A 1 194 ? -14.989 0.885 4.475 1.00 97.50 194 PHE A C 1
ATOM 1446 O O . PHE A 1 194 ? -13.989 0.716 5.172 1.00 97.50 194 PHE A O 1
ATOM 1453 N N . LEU A 1 195 ? -14.915 1.044 3.152 1.00 97.75 195 LEU A N 1
ATOM 1454 C CA . LEU A 1 195 ? -13.672 1.286 2.422 1.00 97.75 195 LEU A CA 1
ATOM 1455 C C . LEU A 1 195 ? -13.647 2.746 1.963 1.00 97.75 195 LEU A C 1
ATOM 1457 O O . LEU A 1 195 ? -14.457 3.150 1.129 1.00 97.75 195 LEU A O 1
ATOM 1461 N N . ILE A 1 196 ? -12.692 3.523 2.475 1.00 97.00 196 ILE A N 1
ATOM 1462 C CA . ILE A 1 196 ? -12.517 4.936 2.123 1.00 97.00 196 ILE A CA 1
ATOM 1463 C C . ILE A 1 196 ? -11.250 5.087 1.275 1.00 97.00 196 ILE A C 1
ATOM 1465 O O . ILE A 1 196 ? -10.149 4.794 1.737 1.00 97.00 196 ILE A O 1
ATOM 1469 N N . ILE A 1 197 ? -11.396 5.579 0.041 1.00 96.25 197 ILE A N 1
ATOM 1470 C CA . ILE A 1 197 ? -10.272 5.891 -0.853 1.00 96.25 197 ILE A CA 1
ATOM 1471 C C . ILE A 1 197 ? -10.106 7.409 -0.919 1.00 96.25 19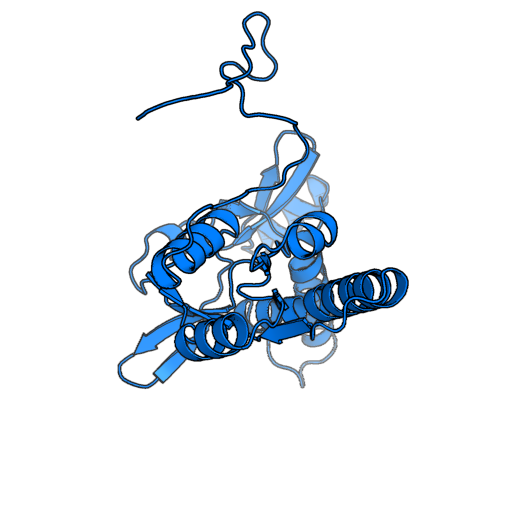7 ILE A C 1
ATOM 1473 O O . ILE A 1 197 ? -10.949 8.111 -1.474 1.00 96.25 197 ILE A O 1
ATOM 1477 N N . LEU A 1 198 ? -9.000 7.916 -0.372 1.00 94.38 198 LEU A N 1
ATOM 1478 C CA . LEU A 1 198 ? -8.651 9.337 -0.433 1.00 94.38 198 LEU A CA 1
ATOM 1479 C C . LEU A 1 198 ? -7.891 9.640 -1.730 1.00 94.38 198 LEU A C 1
ATOM 1481 O O . LEU A 1 198 ? -6.900 8.981 -2.053 1.00 94.38 198 LEU A O 1
ATOM 1485 N N . THR A 1 199 ? -8.346 10.648 -2.472 1.00 90.88 199 THR A N 1
ATOM 1486 C CA . THR A 1 199 ? -7.764 11.056 -3.758 1.00 90.88 199 THR A CA 1
ATOM 1487 C C . THR A 1 199 ? -7.740 12.582 -3.896 1.00 90.88 199 THR A C 1
ATOM 1489 O O . THR A 1 199 ? -8.196 13.304 -3.015 1.00 90.88 199 THR A O 1
ATOM 1492 N N . ALA A 1 200 ? -7.164 13.088 -4.987 1.00 89.75 200 ALA A N 1
ATOM 1493 C CA . ALA A 1 200 ? -6.985 14.522 -5.235 1.00 89.75 200 ALA A CA 1
ATOM 1494 C C . ALA A 1 200 ? -8.273 15.257 -5.655 1.00 89.75 200 ALA A C 1
ATOM 1496 O O . ALA A 1 200 ? -8.264 16.477 -5.798 1.00 89.75 200 ALA A O 1
ATOM 1497 N N . VAL A 1 201 ? -9.359 14.521 -5.889 1.00 90.00 201 VAL A N 1
ATOM 1498 C CA . VAL A 1 201 ? -10.677 15.053 -6.245 1.00 90.00 201 VAL A CA 1
ATOM 149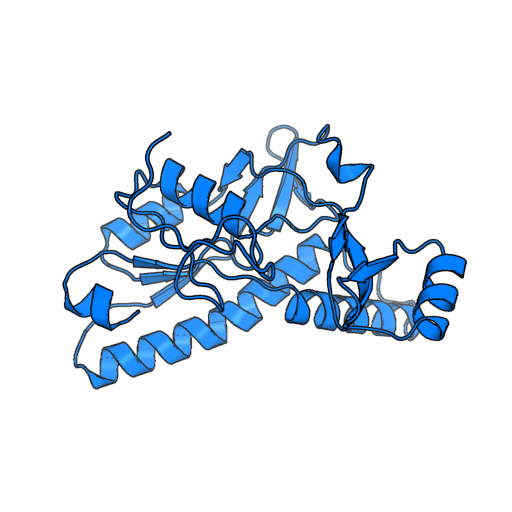9 C C . VAL A 1 201 ? -11.691 14.668 -5.178 1.00 90.00 201 VAL A C 1
ATOM 1501 O O . VAL A 1 201 ? -11.559 13.628 -4.540 1.00 90.00 201 VAL A O 1
ATOM 1504 N N . GLU A 1 202 ? -12.710 15.503 -4.997 1.00 88.06 202 GLU A N 1
ATOM 1505 C CA . GLU A 1 202 ? -13.717 15.304 -3.951 1.00 88.06 202 GLU A CA 1
ATOM 1506 C C . GLU A 1 202 ? -14.560 14.040 -4.186 1.00 88.06 202 GLU A C 1
ATOM 1508 O O . GLU A 1 202 ? -14.900 13.336 -3.238 1.00 88.06 202 GLU A O 1
ATOM 1513 N N . LYS A 1 203 ? -14.909 13.748 -5.447 1.00 91.00 203 LYS A N 1
ATOM 1514 C CA . LYS A 1 203 ? -15.813 12.651 -5.834 1.00 91.00 203 LYS A CA 1
ATOM 1515 C C . LYS A 1 203 ? -15.389 12.022 -7.158 1.00 91.00 203 LYS A C 1
ATOM 1517 O O . LYS A 1 203 ? -14.533 12.546 -7.860 1.00 91.00 203 LYS A O 1
ATOM 1522 N N . ALA A 1 204 ? -15.993 10.899 -7.529 1.00 92.75 204 ALA A N 1
ATOM 1523 C CA . ALA A 1 204 ? -15.861 10.378 -8.888 1.00 92.75 204 ALA A CA 1
ATOM 1524 C C . ALA A 1 204 ? -16.721 11.203 -9.861 1.00 92.75 204 ALA A C 1
ATOM 1526 O O . ALA A 1 204 ? -17.765 11.725 -9.477 1.00 92.75 204 ALA A O 1
ATOM 1527 N N . ALA A 1 205 ? -16.322 11.286 -11.131 1.00 94.12 205 ALA A N 1
ATOM 1528 C CA . ALA A 1 205 ? -17.118 11.915 -12.182 1.00 94.12 205 ALA A CA 1
ATOM 1529 C C . ALA A 1 205 ? -17.226 11.011 -13.412 1.00 94.12 205 ALA A C 1
ATOM 1531 O O . ALA A 1 205 ? -16.260 10.353 -13.802 1.00 94.12 205 ALA A O 1
ATOM 1532 N N . ILE A 1 206 ? -18.389 11.023 -14.067 1.00 95.25 206 ILE A N 1
ATOM 1533 C CA . ILE A 1 206 ? -18.505 10.567 -15.455 1.00 95.25 206 ILE A CA 1
ATOM 1534 C C . ILE A 1 206 ? -18.142 11.721 -16.388 1.00 95.25 206 ILE A C 1
ATOM 1536 O O . ILE A 1 206 ? -18.414 12.882 -16.088 1.00 95.25 206 ILE A O 1
ATOM 1540 N N . ASN A 1 207 ? -17.539 11.397 -17.534 1.00 94.31 207 ASN A N 1
ATOM 1541 C CA . ASN A 1 207 ? -17.043 12.383 -18.501 1.00 94.31 207 ASN A CA 1
ATOM 1542 C C . ASN A 1 207 ? -16.071 13.409 -17.891 1.00 94.31 207 ASN A C 1
ATOM 1544 O O . ASN A 1 207 ? -16.091 14.574 -18.278 1.00 94.31 207 ASN A O 1
ATOM 1548 N N . TYR A 1 208 ? -15.229 12.970 -16.951 1.00 92.06 208 TYR A N 1
ATOM 1549 C CA . TYR A 1 208 ? -14.232 13.826 -16.313 1.00 92.06 208 TYR A CA 1
ATOM 1550 C C . TYR A 1 208 ? -13.389 14.588 -17.351 1.00 92.06 208 TYR A C 1
ATOM 1552 O O . TYR A 1 208 ? -12.880 13.990 -18.305 1.00 92.06 208 TYR A O 1
ATOM 1560 N N . GLY A 1 209 ? -13.280 15.905 -17.183 1.00 89.44 209 GLY A N 1
ATOM 1561 C CA . GLY A 1 209 ? -12.558 16.824 -18.061 1.00 89.44 209 GLY A CA 1
ATOM 1562 C C . GLY A 1 209 ? -13.262 17.183 -19.376 1.00 89.44 209 GLY A C 1
ATOM 1563 O O . GLY A 1 209 ? -12.627 17.779 -20.245 1.00 89.44 209 GLY A O 1
ATOM 1564 N N . LYS A 1 210 ? -14.537 16.818 -19.570 1.00 95.31 210 LYS A N 1
ATOM 1565 C CA . LYS A 1 210 ? -15.320 17.136 -20.782 1.00 95.31 210 LYS A CA 1
ATOM 1566 C C . LYS A 1 210 ? -16.455 18.115 -20.479 1.00 95.31 210 LYS A C 1
ATOM 1568 O O . LYS A 1 210 ? -16.859 18.271 -19.335 1.00 95.31 210 LYS A O 1
ATOM 1573 N N . GLU A 1 211 ? -17.028 18.724 -21.520 1.00 95.75 211 GLU A N 1
ATOM 1574 C CA . GLU A 1 211 ? -18.148 19.679 -21.385 1.00 95.75 211 GLU A CA 1
ATOM 1575 C C . GLU A 1 211 ? -19.370 19.098 -20.654 1.00 95.75 211 GLU A C 1
ATOM 1577 O O . GLU A 1 211 ? -20.118 19.830 -20.015 1.00 95.75 211 GLU A O 1
ATOM 1582 N N . ASN A 1 212 ? -19.571 17.780 -20.729 1.00 95.44 212 ASN A N 1
ATOM 1583 C CA . ASN A 1 212 ? -20.657 17.060 -20.067 1.00 95.44 212 ASN A CA 1
ATOM 1584 C C . ASN A 1 212 ? -20.200 16.289 -18.811 1.00 95.44 212 ASN A C 1
ATOM 1586 O O . ASN A 1 212 ? -20.757 15.225 -18.509 1.00 95.44 212 ASN A O 1
ATOM 1590 N N . GLU A 1 213 ? -19.175 16.795 -18.116 1.00 97.06 213 GLU A N 1
ATOM 1591 C CA . GLU A 1 213 ? -18.714 16.285 -16.822 1.00 97.06 213 GLU A CA 1
ATOM 1592 C C . GLU A 1 213 ? -19.851 16.279 -15.795 1.00 97.06 213 GLU A C 1
ATOM 1594 O O . GLU A 1 213 ? -20.595 17.250 -15.642 1.00 97.06 213 GLU A O 1
ATOM 1599 N N . LYS A 1 214 ? -19.987 15.166 -15.071 1.00 95.94 214 LYS A N 1
ATOM 1600 C CA . LYS A 1 214 ? -20.960 15.035 -13.988 1.00 95.94 214 LYS A CA 1
ATOM 1601 C C . LYS A 1 214 ? -20.358 14.284 -12.811 1.00 95.94 214 LYS A C 1
ATOM 1603 O O . LYS A 1 214 ? -20.029 13.103 -12.928 1.00 95.94 214 LYS A O 1
ATOM 1608 N N . TRP A 1 215 ? -20.294 14.964 -11.673 1.00 95.88 215 TRP A N 1
ATOM 1609 C CA . TRP A 1 215 ? -19.893 14.391 -10.393 1.00 95.88 215 TRP A CA 1
ATOM 1610 C C . TRP A 1 215 ? -20.953 13.418 -9.870 1.00 95.88 215 TRP A C 1
ATOM 1612 O O . TRP A 1 215 ? -22.158 13.626 -10.042 1.00 95.88 215 TRP A O 1
ATOM 1622 N N . LEU A 1 216 ? -20.483 12.325 -9.282 1.00 94.50 216 LEU A N 1
ATOM 1623 C CA . LEU A 1 216 ? -21.296 11.261 -8.717 1.00 94.50 216 LEU A CA 1
ATOM 1624 C C . LEU A 1 216 ? -21.360 11.427 -7.200 1.00 94.50 216 LEU A C 1
ATOM 1626 O O . LEU A 1 216 ? -20.325 11.490 -6.541 1.00 94.50 216 LEU A O 1
ATOM 1630 N N . ASP A 1 217 ? -22.579 11.468 -6.668 1.00 93.25 217 ASP A N 1
ATOM 1631 C CA . ASP A 1 217 ? -22.842 11.379 -5.233 1.00 93.25 217 ASP A CA 1
ATOM 1632 C C . ASP A 1 217 ? -23.103 9.908 -4.862 1.00 93.25 217 ASP A C 1
ATOM 1634 O O . ASP A 1 217 ? -22.241 9.050 -5.038 1.00 93.25 217 ASP A O 1
ATOM 1638 N N . ASN A 1 218 ? -24.315 9.583 -4.411 1.00 93.75 218 ASN A N 1
ATOM 1639 C CA . ASN A 1 218 ? -24.705 8.216 -4.089 1.00 93.75 218 ASN A CA 1
ATOM 1640 C C . ASN A 1 218 ? -24.983 7.419 -5.368 1.00 93.75 218 ASN A C 1
ATOM 1642 O O . ASN A 1 218 ? -25.899 7.734 -6.130 1.00 93.75 218 ASN A O 1
ATOM 1646 N N . VAL A 1 219 ? -24.206 6.360 -5.573 1.00 92.44 219 VAL A N 1
ATOM 1647 C CA . VAL A 1 219 ? -24.331 5.419 -6.692 1.00 92.44 219 VAL A CA 1
ATOM 1648 C C . VAL A 1 219 ? -24.573 4.010 -6.163 1.00 92.44 219 VAL A C 1
ATOM 1650 O O . VAL A 1 219 ? -24.076 3.636 -5.105 1.00 92.44 219 VAL A O 1
ATOM 1653 N N . THR A 1 220 ? -25.355 3.233 -6.908 1.00 91.69 220 THR A N 1
ATOM 1654 C CA . THR A 1 220 ? -25.639 1.816 -6.635 1.00 91.69 220 THR A CA 1
ATOM 1655 C C . THR A 1 220 ? -25.239 0.989 -7.856 1.00 91.69 220 THR A C 1
ATOM 1657 O O . THR A 1 220 ? -25.183 1.532 -8.964 1.00 91.69 220 THR A O 1
ATOM 1660 N N . VAL A 1 221 ? -24.897 -0.283 -7.636 1.00 74.38 221 VAL A N 1
ATOM 1661 C CA . VAL A 1 221 ? -24.488 -1.245 -8.676 1.00 74.38 221 VAL A CA 1
ATOM 1662 C C . VAL A 1 221 ? -25.646 -2.170 -9.007 1.00 74.38 221 VAL A C 1
ATOM 1664 O O . VAL A 1 221 ? -26.308 -2.623 -8.046 1.00 74.38 221 VAL A O 1
#

Radius of gyration: 19.16 Å; chains: 1; bounding box: 56×44×50 Å

pLDDT: mean 93.87, std 4.8, range [74.38, 98.81]

Foldseek 3Di:
DVVCVVVPDQAEAEEACQAQLQVLQVVQVVVCVVDVVDDRDFSLVSQLVSLVVVLVVVQVVSVVVCVVVVNPAHEDRDQWEFEFDPPFCLQVPFDAFGHDFDAPVVVVVVVVVVFAKDQDPVPHIGTTFRATATDAIPCLVVQLVSSVVVHHYYYCYQPHRYWYDDPPDTHTDRGGYDRLRSQVRSCVSSVHPDRDDDDPDPADWDPPPDPPIDGDDDDDD

Sequence (221 aa):
IVDLIEEGHDVVISHGNGPQVGMINLAMDALTKSNHKYSSIPMSECVAMSQGYVGYDLQNALREELLSRNIDKSVATIITQVEVDKNDKALDNPTKPIGSFMTKEEADVLISKGENVVEDAGRGYRRVVASPRPKSIIEIDTIRSLVDSGQVVIACGGGGIPVMKEGNHLKGASAVIDKDFASATLAKELDADFLIILTAVEKAAINYGKENEKWLDNVTV

Organism: Clostridium perfringens (NCBI:txid1502)